Protein AF-A0A2K3PK94-F1 (afdb_monomer)

Structure (mmCIF, N/CA/C/O backbone):
data_AF-A0A2K3PK94-F1
#
_entry.id   AF-A0A2K3PK94-F1
#
loop_
_atom_site.group_PDB
_atom_site.id
_atom_site.type_symbol
_atom_site.label_atom_id
_atom_site.label_alt_id
_atom_site.label_comp_id
_atom_site.label_asym_id
_atom_site.label_entity_id
_atom_site.label_seq_id
_atom_site.pdbx_PDB_ins_code
_atom_site.Cartn_x
_atom_site.Cartn_y
_atom_site.Cartn_z
_atom_site.occupancy
_atom_site.B_iso_or_equiv
_atom_site.auth_seq_id
_atom_site.auth_comp_id
_atom_site.auth_asym_id
_atom_site.auth_atom_id
_atom_site.pdbx_PDB_model_num
ATOM 1 N N . MET A 1 1 ? -0.675 -2.473 14.390 1.00 87.75 1 MET A N 1
ATOM 2 C CA . MET A 1 1 ? -1.585 -2.853 13.288 1.00 87.75 1 MET A CA 1
ATOM 3 C C . MET A 1 1 ? -3.033 -2.788 13.743 1.00 87.75 1 MET A C 1
ATOM 5 O O . MET A 1 1 ? -3.721 -1.902 13.271 1.00 87.75 1 MET A O 1
ATOM 9 N N . LEU A 1 2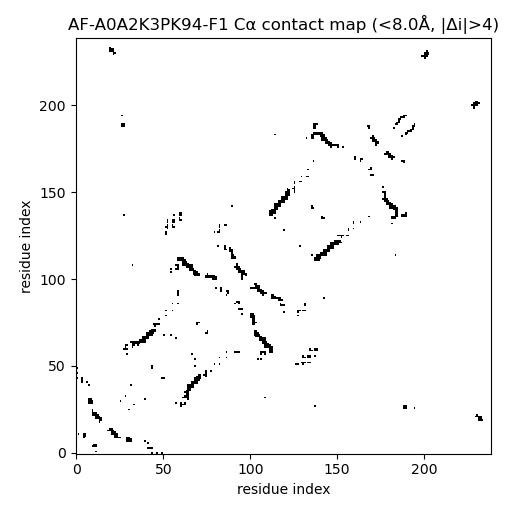 ? -3.476 -3.633 14.684 1.00 90.75 2 LEU A N 1
ATOM 10 C CA . LEU A 1 2 ? -4.876 -3.642 15.149 1.00 90.75 2 LEU A CA 1
ATOM 11 C C . LEU A 1 2 ? -5.359 -2.266 15.631 1.00 90.75 2 LEU A C 1
ATOM 13 O O . LEU A 1 2 ? -6.392 -1.799 15.175 1.00 90.75 2 LEU A O 1
ATOM 17 N N . GLU A 1 3 ? -4.560 -1.571 16.443 1.00 91.25 3 GLU A N 1
ATOM 18 C CA . GLU A 1 3 ? -4.886 -0.204 16.878 1.00 91.25 3 GLU A CA 1
ATOM 19 C C . GLU A 1 3 ? -5.008 0.783 15.711 1.00 91.25 3 GLU A C 1
ATOM 21 O O . GLU A 1 3 ? -5.933 1.581 15.682 1.00 91.25 3 GLU A O 1
ATOM 26 N N . ALA A 1 4 ? -4.154 0.678 14.688 1.00 91.12 4 ALA A N 1
ATOM 27 C CA . ALA A 1 4 ? -4.269 1.524 13.501 1.00 91.12 4 ALA A CA 1
ATOM 28 C C . ALA A 1 4 ? -5.568 1.243 12.727 1.00 91.12 4 ALA A C 1
ATOM 30 O O . ALA A 1 4 ? -6.218 2.176 12.270 1.00 91.12 4 ALA A O 1
ATOM 31 N N . LEU A 1 5 ? -5.982 -0.026 12.621 1.00 91.00 5 LEU A N 1
ATOM 32 C CA . LEU A 1 5 ? -7.259 -0.402 12.007 1.00 91.00 5 LEU A CA 1
ATOM 33 C C . LEU A 1 5 ? -8.457 0.129 12.813 1.00 91.00 5 LEU A C 1
ATOM 35 O O . LEU A 1 5 ? -9.402 0.649 12.221 1.00 91.00 5 LEU A O 1
ATOM 39 N N . LYS A 1 6 ? -8.393 0.078 14.151 1.00 90.75 6 LYS A N 1
ATOM 40 C CA . LYS A 1 6 ? -9.398 0.695 15.034 1.00 90.75 6 LYS A CA 1
ATOM 41 C C . LYS A 1 6 ? -9.459 2.214 14.827 1.00 90.75 6 LYS A C 1
ATOM 43 O O . LYS A 1 6 ? -10.547 2.751 14.652 1.00 90.75 6 LYS A O 1
ATOM 48 N N . THR A 1 7 ? -8.314 2.902 14.747 1.00 90.44 7 THR A N 1
ATOM 49 C CA . THR A 1 7 ? -8.246 4.348 14.444 1.00 90.44 7 THR A CA 1
ATOM 50 C C . THR A 1 7 ? -8.829 4.684 13.070 1.00 90.44 7 THR A C 1
ATOM 52 O O . THR A 1 7 ? -9.461 5.722 12.903 1.00 90.44 7 THR A O 1
ATOM 55 N N . LEU A 1 8 ? -8.670 3.796 12.085 1.00 89.19 8 LEU A N 1
ATOM 56 C CA . LEU A 1 8 ? -9.294 3.924 10.764 1.00 89.19 8 LEU A CA 1
ATOM 57 C C . LEU A 1 8 ? -10.805 3.630 10.769 1.00 89.19 8 LEU A C 1
ATOM 59 O O . LEU A 1 8 ? -11.468 3.803 9.745 1.00 89.19 8 LEU A O 1
ATOM 63 N N . GLY A 1 9 ? -11.357 3.236 11.918 1.00 88.62 9 GLY A N 1
ATOM 64 C CA . GLY A 1 9 ? -12.780 3.018 12.142 1.00 88.62 9 GLY A CA 1
ATOM 65 C C . GLY A 1 9 ? -13.270 1.614 11.799 1.00 88.62 9 GLY A C 1
ATOM 66 O O . GLY A 1 9 ? -14.481 1.414 11.744 1.00 88.62 9 GLY A O 1
ATOM 67 N N . LEU A 1 10 ? -12.378 0.645 11.550 1.00 88.88 10 LEU A N 1
ATOM 68 C CA . LEU A 1 10 ? -12.801 -0.747 11.374 1.00 88.88 10 LEU A CA 1
ATOM 69 C C . LEU A 1 10 ? -13.222 -1.353 12.716 1.00 88.88 10 LEU A C 1
ATOM 71 O O . LEU A 1 10 ? -12.602 -1.096 13.752 1.00 88.88 10 LEU A O 1
ATOM 75 N N . ARG A 1 11 ? -14.226 -2.236 12.679 1.00 90.31 11 ARG A N 1
ATOM 76 C CA . ARG A 1 11 ? -14.534 -3.110 13.811 1.00 90.31 11 ARG A CA 1
ATOM 77 C C . ARG A 1 11 ? -13.451 -4.182 13.900 1.00 90.31 11 ARG A C 1
ATOM 79 O O . ARG A 1 11 ? -13.292 -5.003 12.997 1.00 90.31 11 ARG A O 1
ATOM 86 N N . VAL A 1 12 ? -12.707 -4.146 14.999 1.00 92.00 12 VAL A N 1
ATOM 87 C CA . VAL A 1 12 ? -11.648 -5.103 15.312 1.00 92.00 12 VAL A CA 1
ATOM 88 C C . VAL A 1 12 ? -11.876 -5.617 16.721 1.00 92.00 12 VAL A C 1
ATOM 90 O O . VAL A 1 12 ? -11.844 -4.838 17.675 1.00 92.00 12 VAL A O 1
ATOM 93 N N . GLU A 1 13 ? -12.072 -6.922 16.838 1.00 91.94 13 GLU A N 1
ATOM 94 C CA . GLU A 1 13 ? -12.178 -7.632 18.109 1.00 91.94 13 GLU A CA 1
ATOM 95 C C . GLU A 1 13 ? -10.897 -8.448 18.297 1.00 91.94 13 GLU A C 1
ATOM 97 O O . GLU A 1 13 ? -10.518 -9.218 17.413 1.00 91.94 13 GLU A O 1
ATOM 102 N N . ASP A 1 14 ? -10.191 -8.243 19.410 1.00 91.38 14 ASP A N 1
ATOM 103 C CA . ASP A 1 14 ? -8.960 -8.962 19.737 1.00 91.38 14 ASP A CA 1
ATOM 104 C C . ASP A 1 14 ? -9.113 -9.755 21.035 1.00 91.38 14 ASP A C 1
ATOM 106 O O . ASP A 1 14 ? -9.348 -9.189 22.101 1.00 91.38 14 ASP A O 1
ATOM 110 N N . ASP A 1 15 ? -8.944 -11.074 20.950 1.00 90.56 15 ASP A N 1
ATOM 111 C CA . ASP A 1 15 ? -8.855 -11.954 22.109 1.00 90.56 15 ASP A CA 1
ATOM 112 C C . ASP A 1 15 ? -7.400 -12.385 22.306 1.00 90.56 15 ASP A C 1
ATOM 114 O O . ASP A 1 15 ? -6.849 -13.245 21.610 1.00 90.56 15 ASP A O 1
ATOM 118 N N . LYS A 1 16 ? -6.761 -11.769 23.301 1.00 87.88 16 LYS A N 1
ATOM 119 C CA . LYS A 1 16 ? -5.363 -12.036 23.657 1.00 87.88 16 LYS A CA 1
ATOM 120 C C . LYS A 1 16 ? -5.159 -13.420 24.270 1.00 87.88 16 LYS A C 1
ATOM 122 O O . LYS A 1 16 ? -4.045 -13.935 24.201 1.00 87.88 16 LYS A O 1
ATOM 127 N N . THR A 1 17 ? -6.203 -14.015 24.843 1.00 89.88 17 THR A N 1
ATOM 128 C CA . THR A 1 17 ? -6.145 -15.337 25.478 1.00 89.88 17 THR A CA 1
ATOM 129 C C . THR A 1 17 ? -6.051 -16.418 24.414 1.00 89.88 17 THR A C 1
ATOM 131 O O . THR A 1 17 ? -5.175 -17.277 24.472 1.00 89.88 17 THR A O 1
ATOM 134 N N . THR A 1 18 ? -6.911 -16.336 23.398 1.00 90.06 18 THR A N 1
ATOM 135 C CA . THR A 1 18 ? -6.930 -17.288 22.278 1.00 90.06 18 THR A CA 1
ATOM 136 C C . THR A 1 18 ? -5.986 -16.903 21.138 1.00 90.06 18 THR A C 1
ATOM 138 O O . THR A 1 18 ? -5.809 -17.687 20.206 1.00 90.06 18 THR A O 1
ATOM 141 N N . LYS A 1 19 ? -5.349 -15.723 21.213 1.00 90.81 19 LYS A N 1
ATOM 142 C CA . LYS A 1 19 ? -4.517 -15.125 20.152 1.00 90.81 19 LYS A CA 1
ATOM 143 C C . LYS A 1 19 ? -5.271 -14.988 18.825 1.00 90.81 19 LYS A C 1
ATOM 145 O O . LYS A 1 19 ? -4.676 -15.115 17.755 1.00 90.81 19 LYS A O 1
ATOM 150 N N . GLN A 1 20 ? -6.572 -14.721 18.897 1.00 89.31 20 GLN A N 1
ATOM 151 C CA . GLN A 1 20 ? -7.429 -14.529 17.733 1.00 89.31 20 GLN A CA 1
ATOM 152 C C . GLN A 1 20 ? -7.795 -13.058 17.574 1.00 89.31 20 GLN A C 1
ATOM 154 O O . GLN A 1 20 ? -7.966 -12.326 18.548 1.00 89.31 20 GLN A O 1
ATOM 159 N N . ALA A 1 21 ? -7.920 -12.631 16.322 1.00 90.81 21 ALA A N 1
ATOM 160 C CA . ALA A 1 21 ? -8.460 -11.327 15.981 1.00 90.81 21 ALA A CA 1
ATOM 161 C C . ALA A 1 21 ? -9.516 -11.490 14.888 1.00 90.81 21 ALA A C 1
ATOM 163 O O . ALA A 1 21 ? -9.281 -12.184 13.895 1.00 90.81 21 ALA A O 1
ATOM 164 N N . VAL A 1 22 ? -10.656 -10.832 15.070 1.00 90.50 22 VAL A N 1
ATOM 165 C CA . VAL A 1 22 ? -11.734 -10.743 14.083 1.00 90.50 22 VAL A CA 1
ATOM 166 C C . VAL A 1 22 ? -11.750 -9.316 13.551 1.00 90.50 22 VAL A C 1
ATOM 168 O O . VAL A 1 22 ? -11.846 -8.357 14.315 1.00 90.50 22 VAL A O 1
ATOM 171 N N . VAL A 1 23 ? -11.617 -9.174 12.234 1.00 90.31 23 VAL A N 1
ATOM 172 C CA . VAL A 1 23 ? -11.611 -7.879 11.545 1.00 90.31 23 VAL A CA 1
ATOM 173 C C . VAL A 1 23 ? -12.766 -7.860 10.557 1.00 90.31 23 VAL A C 1
ATOM 175 O O . VAL A 1 23 ? -12.812 -8.677 9.638 1.00 90.31 23 VAL A O 1
ATOM 178 N N . GLU A 1 24 ? -13.689 -6.920 10.731 1.00 88.50 24 GLU A N 1
ATOM 179 C CA . GLU A 1 24 ? -14.763 -6.692 9.768 1.00 88.50 24 GLU A CA 1
ATOM 180 C C . GLU A 1 24 ? -14.235 -5.837 8.608 1.00 88.50 24 GLU A C 1
ATOM 182 O O . GLU A 1 24 ?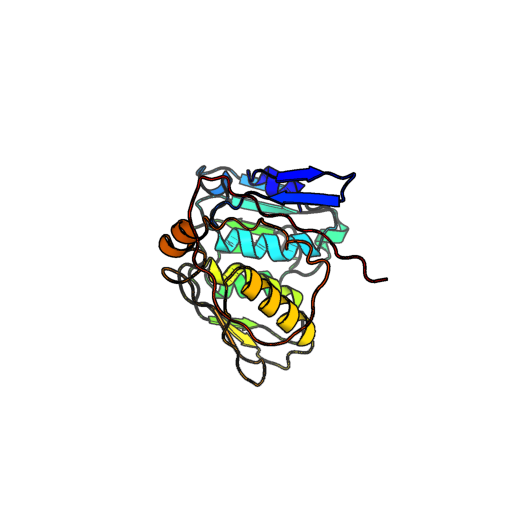 -13.768 -4.713 8.805 1.00 88.50 24 GLU A O 1
ATOM 187 N N . GLY A 1 25 ? -14.273 -6.379 7.389 1.00 84.19 25 GLY A N 1
ATOM 188 C CA . GLY A 1 25 ? -13.784 -5.687 6.199 1.00 84.19 25 GLY A CA 1
ATOM 189 C C . GLY A 1 25 ? -14.658 -4.488 5.820 1.00 84.19 25 GLY A C 1
ATOM 190 O O . GLY A 1 25 ? -15.881 -4.562 5.852 1.00 84.19 25 GLY A O 1
ATOM 191 N N . SER A 1 26 ? -14.038 -3.388 5.385 1.00 82.56 26 SER A N 1
ATOM 192 C CA . SER A 1 26 ? -14.750 -2.171 4.955 1.00 82.56 26 SER A CA 1
ATOM 193 C C . SER A 1 26 ? -14.983 -2.086 3.438 1.00 82.56 26 SER A C 1
ATOM 195 O O . SER A 1 26 ? -15.316 -1.025 2.903 1.00 82.56 26 SER A O 1
ATOM 197 N N . GLY A 1 27 ? -14.746 -3.188 2.720 1.00 78.75 27 GLY A N 1
ATOM 198 C CA . GLY A 1 27 ? -14.815 -3.267 1.260 1.00 78.75 27 GLY A CA 1
ATOM 199 C C . GLY A 1 27 ? -13.693 -2.522 0.530 1.00 78.75 27 GLY A C 1
ATOM 200 O O . GLY A 1 27 ? -13.698 -2.487 -0.689 1.00 78.75 27 GLY A O 1
ATOM 201 N N . GLY A 1 28 ? -12.727 -1.911 1.215 1.00 78.00 28 GLY A N 1
ATOM 202 C CA . GLY A 1 28 ? -11.627 -1.183 0.568 1.00 78.00 28 GLY A CA 1
ATOM 203 C C . GLY A 1 28 ? -11.767 0.337 0.576 1.00 78.00 28 GLY A C 1
ATOM 204 O O . GLY A 1 28 ? -10.934 1.002 -0.010 1.00 78.00 28 GLY A O 1
ATOM 205 N N . LEU A 1 29 ? -12.768 0.901 1.259 1.00 81.44 29 LEU A N 1
ATOM 206 C CA . LEU A 1 29 ? -12.739 2.304 1.685 1.00 81.44 29 LEU A CA 1
ATOM 207 C C . LEU A 1 29 ? -12.756 2.336 3.211 1.00 81.44 29 LEU A C 1
ATOM 209 O O . LEU A 1 29 ? -13.649 1.749 3.829 1.00 81.44 29 LEU A O 1
ATOM 213 N N . PHE A 1 30 ? -11.782 2.992 3.835 1.00 84.25 30 PHE A N 1
ATOM 214 C CA . PHE A 1 30 ? -11.759 3.102 5.292 1.00 84.25 30 PHE A CA 1
ATOM 215 C C . PHE A 1 30 ? -12.890 4.020 5.783 1.00 84.25 30 PHE A C 1
ATOM 217 O O . PHE A 1 30 ? -13.141 5.051 5.157 1.00 84.25 30 PHE A O 1
ATOM 224 N N . PRO A 1 31 ? -13.582 3.690 6.890 1.00 79.88 31 PRO A N 1
ATOM 225 C CA . PRO A 1 31 ? -14.667 4.519 7.420 1.00 79.88 31 PRO A CA 1
ATOM 226 C C . PRO A 1 31 ? -14.280 5.981 7.672 1.00 79.88 31 PRO A C 1
ATOM 228 O O . PRO A 1 31 ? -15.078 6.877 7.401 1.00 79.88 31 PRO A O 1
ATOM 231 N N . THR A 1 32 ? -13.049 6.240 8.121 1.00 77.62 32 THR A N 1
ATOM 232 C CA . THR A 1 32 ? -12.517 7.608 8.258 1.00 77.62 32 THR A CA 1
ATOM 233 C C . THR A 1 32 ? -12.389 8.340 6.923 1.00 77.62 32 THR A C 1
ATOM 235 O O . THR A 1 32 ? -12.622 9.541 6.876 1.00 77.62 32 THR A O 1
ATOM 238 N N . GLY A 1 33 ? -12.132 7.614 5.831 1.00 61.6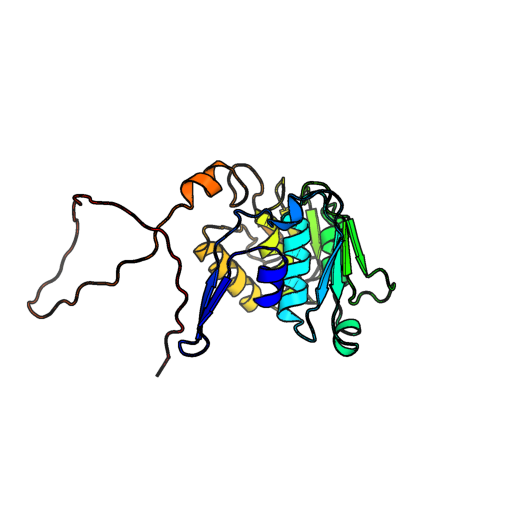6 33 GLY A N 1
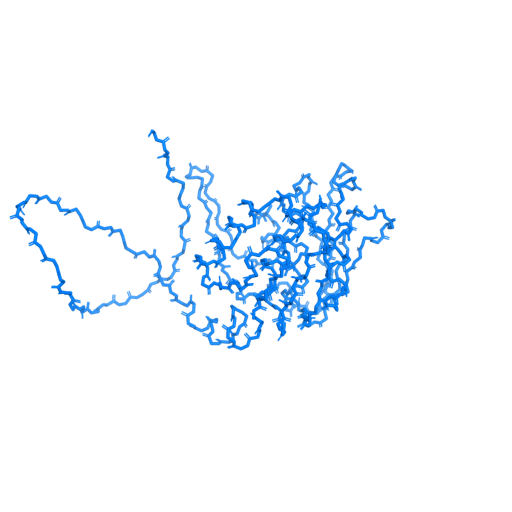ATOM 239 C CA . GLY A 1 33 ? -12.062 8.132 4.459 1.00 61.66 33 GLY A CA 1
ATOM 240 C C . GLY A 1 33 ? -13.385 8.683 3.909 1.00 61.66 33 GLY A C 1
ATOM 241 O O . GLY A 1 33 ? -13.399 9.347 2.873 1.00 61.66 33 GLY A O 1
ATOM 242 N N . ARG A 1 34 ? -14.512 8.404 4.586 1.00 64.12 34 ARG A N 1
ATOM 243 C CA . ARG A 1 34 ? -15.856 8.896 4.223 1.00 64.12 34 ARG A CA 1
ATOM 244 C C . ARG A 1 34 ? -16.179 10.262 4.828 1.00 64.12 34 ARG A C 1
ATOM 246 O O . ARG A 1 34 ? -17.128 10.903 4.387 1.00 64.12 34 ARG A O 1
ATOM 253 N N . LYS A 1 35 ? -15.425 10.696 5.842 1.00 63.94 35 LYS A N 1
ATOM 254 C CA . LYS A 1 35 ? -15.573 12.014 6.466 1.00 63.94 35 LYS A CA 1
ATOM 255 C C . LYS A 1 35 ? -14.603 12.973 5.774 1.00 63.94 35 LYS A C 1
ATOM 257 O O . LYS A 1 35 ? -13.389 12.830 5.896 1.00 63.94 35 LYS A O 1
ATOM 262 N N . SER A 1 36 ? -15.135 13.905 4.986 1.00 56.53 36 SER A N 1
ATOM 263 C CA . SER A 1 36 ? -14.320 14.868 4.238 1.00 56.53 36 SER A CA 1
ATOM 264 C C . SER A 1 36 ? -13.675 15.890 5.181 1.00 56.53 36 SER A C 1
ATOM 266 O O . SER A 1 36 ? -14.393 16.493 5.976 1.00 56.53 36 SER A O 1
ATOM 268 N N . ASN A 1 37 ? -12.369 16.131 5.005 1.00 61.19 37 ASN A N 1
ATOM 269 C CA . ASN A 1 37 ? -11.532 17.180 5.628 1.00 61.19 37 ASN A CA 1
ATOM 270 C C . ASN A 1 37 ? -10.861 16.909 6.987 1.00 61.19 37 ASN A C 1
ATOM 272 O O . ASN A 1 37 ? -10.136 17.787 7.455 1.00 61.19 37 ASN A O 1
ATOM 276 N N . ASP A 1 38 ? -10.987 15.723 7.580 1.00 74.50 38 ASP A N 1
ATOM 277 C CA . ASP A 1 38 ? -10.209 15.404 8.786 1.00 74.50 38 ASP A CA 1
ATOM 278 C C . ASP A 1 38 ? -8.791 14.914 8.434 1.00 74.50 38 ASP A C 1
ATOM 280 O O . ASP A 1 38 ? -8.577 14.170 7.471 1.00 74.50 38 ASP A O 1
ATOM 284 N N . GLU A 1 39 ? -7.800 15.331 9.226 1.00 88.06 39 GLU A N 1
ATOM 285 C CA . GLU A 1 39 ? -6.468 14.724 9.223 1.00 88.06 39 GLU A CA 1
ATOM 286 C C . GLU A 1 39 ? -6.444 13.566 10.226 1.00 88.06 39 GLU A C 1
ATOM 288 O O . GLU A 1 39 ? -6.694 13.745 11.419 1.00 88.06 39 GLU A O 1
ATOM 293 N N . VAL A 1 40 ? -6.120 12.366 9.749 1.00 91.62 40 VAL A N 1
ATOM 294 C CA . VAL A 1 40 ? -6.012 11.163 10.574 1.00 91.62 40 VAL A CA 1
ATOM 295 C C . VAL A 1 40 ? -4.541 10.861 10.834 1.00 91.62 40 VAL A C 1
ATOM 297 O O . VAL A 1 40 ? -3.777 10.527 9.927 1.00 91.62 40 VAL A O 1
ATOM 300 N N . ASN A 1 41 ? -4.157 10.937 12.104 1.00 93.38 41 ASN A N 1
ATOM 301 C CA . ASN A 1 41 ? -2.810 10.625 12.564 1.00 93.38 41 ASN A CA 1
ATOM 302 C C . ASN A 1 41 ? -2.725 9.160 13.019 1.00 93.38 41 ASN A C 1
ATOM 304 O O . ASN A 1 41 ? -3.452 8.730 13.914 1.00 93.38 41 ASN A O 1
ATOM 308 N N . LEU A 1 42 ? -1.818 8.392 12.417 1.00 94.50 42 LEU A N 1
ATOM 309 C CA . LEU A 1 42 ? -1.539 6.998 12.751 1.00 94.50 42 LEU A CA 1
ATOM 310 C C . LEU A 1 42 ? -0.130 6.873 13.326 1.00 94.50 42 LEU A C 1
ATOM 312 O O . LEU A 1 42 ? 0.866 6.932 12.605 1.00 94.50 42 LEU A O 1
ATOM 316 N N . PHE A 1 43 ? -0.046 6.642 14.635 1.00 94.81 43 PHE A N 1
ATOM 317 C CA . PHE A 1 43 ? 1.220 6.368 15.305 1.00 94.81 43 PHE A CA 1
ATOM 318 C C . PHE A 1 43 ? 1.493 4.858 15.346 1.00 94.81 43 PHE A C 1
ATOM 320 O O . PHE A 1 43 ? 0.792 4.096 16.010 1.00 94.81 43 PHE A O 1
ATOM 327 N N . LEU A 1 44 ? 2.528 4.410 14.634 1.00 93.75 44 LEU A N 1
ATOM 328 C CA . LEU A 1 44 ? 2.854 2.992 14.436 1.00 93.75 44 LEU A CA 1
ATOM 329 C C . LEU A 1 44 ? 4.049 2.506 15.271 1.00 93.75 44 LEU A C 1
ATOM 331 O O . LEU A 1 44 ? 4.534 1.388 15.073 1.00 93.75 44 LE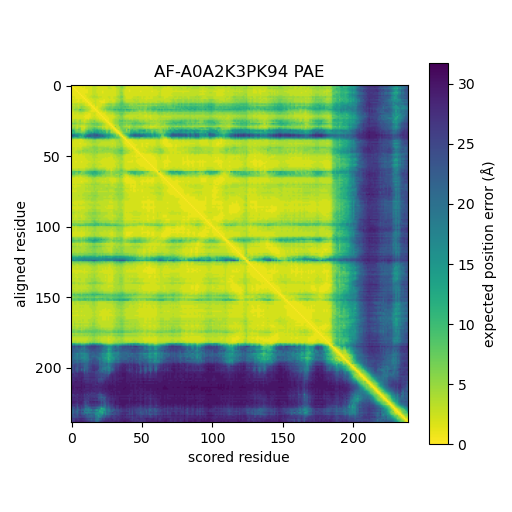U A O 1
ATOM 335 N N . GLY A 1 45 ? 4.541 3.316 16.213 1.00 92.81 45 GLY A N 1
ATOM 336 C CA . GLY A 1 45 ? 5.679 2.953 17.058 1.00 92.81 45 GLY A CA 1
ATOM 337 C C . GLY A 1 45 ? 6.907 2.577 16.219 1.00 92.81 45 GLY A C 1
ATOM 338 O O . GLY A 1 45 ? 7.346 3.365 15.388 1.00 92.81 45 GLY A O 1
ATOM 339 N N . ASN A 1 46 ? 7.458 1.373 16.417 1.00 91.12 46 ASN A N 1
ATOM 340 C CA . ASN A 1 46 ? 8.566 0.816 15.618 1.00 91.12 46 ASN A CA 1
ATOM 341 C C . ASN A 1 46 ? 8.115 -0.334 14.682 1.00 91.12 46 ASN A C 1
ATOM 343 O O . ASN A 1 46 ? 8.932 -1.145 14.238 1.00 91.12 46 ASN A O 1
ATOM 347 N N . ALA A 1 47 ? 6.815 -0.431 14.374 1.00 89.81 47 ALA A N 1
ATOM 348 C CA . ALA A 1 47 ? 6.236 -1.513 13.573 1.00 89.81 47 ALA A CA 1
ATOM 349 C C . ALA A 1 47 ? 6.411 -1.294 12.056 1.00 89.81 47 ALA A C 1
ATOM 351 O O . ALA A 1 47 ? 5.470 -0.944 11.342 1.00 89.81 47 ALA A O 1
ATOM 352 N N . GLY A 1 48 ? 7.625 -1.515 11.540 1.00 86.19 48 GLY A N 1
ATOM 353 C CA . GLY A 1 48 ? 7.935 -1.316 10.113 1.00 86.19 48 GLY A CA 1
ATOM 354 C C . GLY A 1 48 ? 7.115 -2.206 9.165 1.00 86.19 48 GLY A C 1
ATOM 355 O O . GLY A 1 48 ? 6.761 -1.777 8.069 1.00 86.19 48 GLY A O 1
ATOM 356 N N . THR A 1 49 ? 6.746 -3.409 9.617 1.00 88.31 49 THR A N 1
ATOM 357 C CA . THR A 1 49 ? 5.873 -4.345 8.888 1.00 88.31 49 THR A CA 1
ATOM 358 C C . THR A 1 49 ? 4.420 -3.877 8.807 1.00 88.31 49 THR A C 1
ATOM 360 O O . THR A 1 49 ? 3.685 -4.363 7.957 1.00 88.31 49 THR A O 1
ATOM 363 N N . ALA A 1 50 ? 4.003 -2.927 9.651 1.00 92.25 50 ALA A N 1
ATOM 364 C CA . ALA A 1 50 ? 2.696 -2.283 9.550 1.00 92.25 50 ALA A CA 1
ATOM 365 C C . ALA A 1 50 ? 2.751 -1.002 8.712 1.00 92.25 50 ALA A C 1
ATOM 367 O O . ALA A 1 50 ? 1.849 -0.771 7.916 1.00 92.25 50 ALA A O 1
ATOM 368 N N . MET A 1 51 ? 3.819 -0.208 8.859 1.00 94.62 51 MET A N 1
ATOM 369 C CA . MET A 1 51 ? 4.008 1.063 8.150 1.00 94.62 51 MET A CA 1
ATOM 370 C C . MET A 1 51 ? 3.831 0.908 6.636 1.00 94.62 51 MET A C 1
ATOM 372 O O . MET A 1 51 ? 3.004 1.586 6.045 1.00 94.62 51 MET A O 1
ATOM 376 N N . ARG A 1 52 ? 4.558 -0.024 6.010 1.00 94.25 52 ARG A N 1
ATOM 377 C CA . ARG A 1 52 ? 4.599 -0.140 4.541 1.00 94.25 52 ARG A CA 1
ATOM 378 C C . ARG A 1 52 ? 3.261 -0.596 3.936 1.00 94.25 52 ARG A C 1
ATOM 380 O O . ARG A 1 52 ? 2.771 0.107 3.053 1.00 94.25 52 ARG A O 1
ATOM 387 N N . PRO A 1 53 ? 2.627 -1.694 4.405 1.00 93.19 53 PRO A N 1
ATOM 388 C CA . PRO A 1 53 ? 1.322 -2.093 3.884 1.00 93.19 53 PRO A CA 1
ATOM 389 C C . PRO A 1 53 ? 0.237 -1.049 4.148 1.00 93.19 53 PRO A C 1
ATOM 391 O O . PRO A 1 53 ? -0.580 -0.810 3.268 1.00 93.19 53 PRO A O 1
ATOM 394 N N . LEU A 1 54 ? 0.241 -0.393 5.318 1.00 94.06 54 LEU A N 1
ATOM 395 C CA . LEU A 1 54 ? -0.746 0.648 5.619 1.00 94.06 54 LEU A CA 1
ATOM 396 C C . LEU A 1 54 ? -0.580 1.869 4.717 1.00 94.06 54 LEU A C 1
ATOM 398 O O . LEU A 1 54 ? -1.586 2.375 4.236 1.00 94.06 54 LEU A O 1
ATOM 402 N N . THR A 1 55 ? 0.650 2.314 4.439 1.00 95.62 55 THR A N 1
ATOM 403 C CA . THR A 1 55 ? 0.885 3.417 3.495 1.00 95.62 55 THR A CA 1
ATOM 404 C C . THR A 1 55 ? 0.256 3.117 2.135 1.00 95.62 55 THR A C 1
ATOM 406 O O . THR A 1 55 ? -0.503 3.934 1.621 1.00 95.62 55 THR A O 1
ATOM 409 N N . ALA A 1 56 ? 0.527 1.937 1.569 1.00 95.06 56 ALA A N 1
ATOM 410 C CA . ALA A 1 56 ? -0.008 1.557 0.264 1.00 95.06 56 ALA A CA 1
ATOM 411 C C . ALA A 1 56 ? -1.537 1.373 0.297 1.00 95.06 56 ALA A C 1
ATOM 413 O O . ALA A 1 56 ? -2.239 1.887 -0.571 1.00 95.06 56 ALA A O 1
ATOM 414 N N . ALA A 1 57 ? -2.063 0.707 1.329 1.00 92.56 57 ALA A N 1
ATOM 415 C CA . ALA A 1 57 ? -3.496 0.478 1.486 1.00 92.56 57 ALA A CA 1
ATOM 416 C C . ALA A 1 57 ? -4.287 1.782 1.660 1.00 92.56 57 ALA A C 1
ATOM 418 O O . ALA A 1 57 ? -5.375 1.899 1.112 1.00 92.56 57 ALA A O 1
ATOM 419 N N . LEU A 1 58 ? -3.761 2.768 2.394 1.00 92.38 58 LEU A N 1
ATOM 420 C CA . LEU A 1 58 ? -4.421 4.066 2.588 1.00 92.38 58 LEU A CA 1
ATOM 421 C C . LEU A 1 58 ? -4.461 4.893 1.309 1.00 92.38 58 LEU A C 1
ATOM 423 O O . LEU A 1 58 ? -5.470 5.533 1.032 1.00 92.38 58 LEU A O 1
ATOM 427 N N . VAL A 1 59 ? -3.389 4.848 0.517 1.00 92.25 59 VAL A N 1
ATOM 428 C CA . VAL A 1 59 ? -3.373 5.458 -0.814 1.00 92.25 59 VAL A CA 1
ATOM 429 C C . VAL A 1 59 ? -4.426 4.808 -1.716 1.00 92.25 59 VAL A C 1
ATOM 431 O O . VAL A 1 59 ? -5.223 5.513 -2.331 1.00 92.25 59 VAL A O 1
ATOM 434 N N . ALA A 1 60 ? -4.452 3.475 -1.776 1.00 88.50 60 ALA A N 1
ATOM 435 C CA . ALA A 1 60 ? -5.337 2.755 -2.685 1.00 88.50 60 ALA A CA 1
ATOM 436 C C . ALA A 1 60 ? -6.810 2.804 -2.268 1.00 88.50 60 ALA A C 1
ATOM 438 O O . ALA A 1 60 ? -7.673 2.981 -3.121 1.00 88.50 60 ALA A O 1
ATOM 439 N N . ALA A 1 61 ? -7.097 2.739 -0.966 1.00 81.75 61 ALA A N 1
ATOM 440 C CA . ALA A 1 61 ? -8.455 2.855 -0.444 1.00 81.75 61 ALA A CA 1
ATOM 441 C C . ALA A 1 61 ? -9.112 4.208 -0.767 1.00 81.75 61 ALA A C 1
ATOM 443 O O . ALA A 1 61 ? -10.340 4.309 -0.788 1.00 81.75 61 ALA A O 1
ATOM 444 N N . GLY A 1 62 ? -8.307 5.244 -1.021 1.00 76.81 62 GLY A N 1
ATOM 445 C CA . GLY A 1 62 ? -8.786 6.544 -1.467 1.00 76.81 62 GLY A CA 1
ATOM 446 C C . GLY A 1 62 ? -9.551 7.316 -0.395 1.00 76.81 62 GLY A C 1
ATOM 447 O O . GLY A 1 62 ? -9.146 7.389 0.765 1.00 76.81 62 GLY A O 1
ATOM 448 N N . GLY A 1 63 ? -10.654 7.939 -0.815 1.00 80.31 63 GLY A N 1
ATOM 449 C CA . GLY A 1 63 ? -11.381 8.935 -0.027 1.00 80.31 63 GLY A CA 1
ATOM 450 C C . GLY A 1 63 ? -10.816 10.348 -0.198 1.00 80.31 63 GLY A C 1
ATOM 451 O O . GLY A 1 63 ? -9.891 10.570 -0.980 1.00 80.31 63 GLY A O 1
ATOM 452 N N . ASN A 1 64 ? -11.393 11.299 0.535 1.00 83.25 64 ASN A N 1
ATOM 453 C CA . ASN A 1 64 ? -11.018 12.719 0.516 1.00 83.25 64 ASN A CA 1
ATOM 454 C C . ASN A 1 64 ? -10.505 13.139 1.904 1.00 83.25 64 ASN A C 1
ATOM 456 O O . ASN A 1 64 ? -11.040 14.047 2.547 1.00 83.25 64 ASN A O 1
ATOM 460 N N . THR A 1 65 ? -9.501 12.406 2.385 1.00 87.19 65 THR A N 1
ATOM 461 C CA . THR A 1 65 ? -8.973 12.480 3.754 1.00 87.19 65 THR A CA 1
ATOM 462 C C . THR A 1 65 ? -7.452 12.550 3.712 1.00 87.19 65 THR A C 1
ATOM 464 O O . THR A 1 65 ? -6.811 11.993 2.815 1.00 87.19 65 THR A O 1
ATOM 467 N N . ARG A 1 66 ? -6.858 13.241 4.686 1.00 92.00 66 ARG A N 1
ATOM 468 C CA . ARG A 1 66 ? -5.405 13.326 4.834 1.00 92.00 66 ARG A CA 1
ATOM 469 C C . ARG A 1 66 ? -4.942 12.357 5.912 1.00 92.00 66 ARG A C 1
ATOM 471 O O . ARG A 1 66 ? -5.504 12.341 7.001 1.00 92.00 66 ARG A O 1
ATOM 478 N N . TYR A 1 67 ? -3.896 11.589 5.631 1.00 93.81 67 TYR A N 1
ATOM 479 C CA . TYR A 1 67 ? -3.300 10.668 6.597 1.00 93.81 67 TYR A CA 1
ATOM 480 C C . TYR A 1 67 ? -1.857 11.060 6.888 1.00 93.81 67 TYR A C 1
ATOM 482 O O . TYR A 1 67 ? -1.105 11.397 5.972 1.00 93.81 67 TYR A O 1
ATOM 490 N N . ILE A 1 68 ? -1.456 10.971 8.154 1.00 95.88 68 ILE A N 1
ATOM 491 C CA . ILE A 1 68 ? -0.055 11.046 8.568 1.00 95.88 68 ILE A CA 1
ATOM 492 C C . ILE A 1 68 ? 0.292 9.753 9.292 1.00 95.88 68 ILE A C 1
ATOM 494 O O . ILE A 1 68 ? -0.314 9.420 10.307 1.00 95.88 68 ILE A O 1
ATOM 498 N N . LEU A 1 69 ? 1.277 9.028 8.773 1.00 97.00 69 LEU A N 1
ATOM 499 C CA . LEU A 1 69 ? 1.819 7.832 9.397 1.00 97.00 69 LEU A CA 1
ATOM 500 C C . LEU A 1 69 ? 3.178 8.171 9.994 1.00 97.00 69 LEU A C 1
ATOM 502 O O . LEU A 1 69 ? 4.110 8.526 9.272 1.00 97.00 69 LEU A O 1
ATOM 506 N N . ASP A 1 70 ? 3.298 8.037 11.309 1.00 96.88 70 ASP A N 1
ATOM 507 C CA . ASP A 1 70 ? 4.520 8.340 12.050 1.00 96.88 70 ASP A CA 1
ATOM 508 C C . ASP A 1 70 ? 4.850 7.224 13.050 1.00 96.88 70 ASP A C 1
ATOM 510 O O . ASP A 1 70 ? 4.103 6.261 13.235 1.00 96.88 70 ASP A O 1
ATOM 514 N N . GLY A 1 71 ? 5.999 7.329 13.702 1.00 95.31 71 GLY A N 1
ATOM 515 C CA . GLY A 1 71 ? 6.424 6.425 14.751 1.00 95.31 71 GLY A CA 1
ATOM 516 C C . GLY A 1 71 ? 7.477 7.050 15.654 1.00 95.31 71 GLY A C 1
ATOM 517 O O . GLY A 1 71 ? 7.689 8.260 15.683 1.00 95.31 71 GLY A O 1
ATOM 518 N N . VAL A 1 72 ? 8.153 6.192 16.412 1.00 96.44 72 VAL A N 1
ATOM 519 C CA . VAL A 1 72 ? 9.282 6.606 17.262 1.00 96.44 72 VAL A CA 1
ATOM 520 C C . VAL A 1 72 ? 10.472 7.068 16.403 1.00 96.44 72 VAL A C 1
ATOM 522 O O . VAL A 1 72 ? 10.533 6.695 15.231 1.00 96.44 72 VAL A O 1
ATOM 525 N N . PRO A 1 73 ? 11.474 7.789 16.946 1.00 96.06 73 PRO A N 1
ATOM 526 C CA . PRO A 1 73 ? 12.639 8.246 16.174 1.00 96.06 73 PRO A CA 1
ATOM 527 C C . PRO A 1 73 ? 13.298 7.149 15.327 1.00 96.06 73 PRO A C 1
ATOM 529 O O . PRO A 1 73 ? 13.552 7.348 14.145 1.00 96.06 73 PRO A O 1
ATOM 532 N N . ARG A 1 74 ? 13.423 5.931 15.872 1.00 95.75 74 ARG A N 1
ATOM 533 C CA . ARG A 1 74 ? 13.963 4.777 15.137 1.00 95.75 74 ARG A CA 1
ATOM 534 C C . ARG A 1 74 ? 13.146 4.380 13.899 1.00 95.75 74 ARG A C 1
ATOM 536 O O . ARG A 1 74 ? 13.700 3.823 12.960 1.00 95.75 74 ARG A O 1
ATOM 543 N N . MET A 1 75 ? 11.836 4.626 13.879 1.00 95.31 75 MET A N 1
ATOM 544 C CA . MET A 1 75 ? 10.995 4.420 12.691 1.00 95.31 75 MET A CA 1
ATOM 545 C C . MET A 1 75 ? 11.298 5.455 11.606 1.00 95.31 75 MET A C 1
ATOM 547 O O . MET A 1 75 ? 11.280 5.113 10.428 1.00 95.31 75 MET A O 1
ATOM 551 N N . ARG A 1 76 ? 11.626 6.690 11.995 1.00 95.56 76 ARG A N 1
ATOM 552 C CA . ARG A 1 76 ? 11.968 7.794 11.083 1.00 95.56 76 ARG A CA 1
ATOM 553 C C . ARG A 1 76 ? 13.336 7.639 10.410 1.00 95.56 76 ARG A C 1
ATOM 555 O O . ARG A 1 76 ? 13.703 8.444 9.568 1.00 95.56 76 ARG A O 1
ATOM 562 N N . GLU A 1 77 ? 14.063 6.583 10.757 1.00 95.06 77 GLU A N 1
ATOM 563 C CA . GLU A 1 77 ? 15.312 6.154 10.117 1.00 95.06 77 GLU A CA 1
ATOM 564 C C . GLU A 1 77 ? 15.099 4.944 9.191 1.00 95.06 77 GLU A C 1
ATOM 566 O O . GLU A 1 77 ? 16.039 4.467 8.555 1.00 95.06 77 GLU A O 1
ATOM 571 N N . ARG A 1 78 ? 13.881 4.380 9.140 1.00 94.06 78 ARG A N 1
ATOM 572 C CA . ARG A 1 78 ? 13.589 3.214 8.302 1.00 94.06 78 ARG A CA 1
ATOM 573 C C . ARG A 1 78 ? 13.195 3.667 6.897 1.00 94.06 78 ARG A C 1
ATOM 575 O O . ARG A 1 78 ? 12.199 4.379 6.761 1.00 94.06 78 ARG A O 1
ATOM 582 N N . PRO A 1 79 ? 13.879 3.184 5.848 1.00 93.12 79 PRO A N 1
ATOM 583 C CA . PRO A 1 79 ? 13.580 3.595 4.487 1.00 93.12 79 PRO A CA 1
ATOM 584 C C . PRO A 1 79 ? 12.178 3.140 4.066 1.00 93.12 79 PRO A C 1
ATOM 586 O O . PRO A 1 79 ? 11.734 2.018 4.364 1.00 93.12 79 PRO A O 1
ATOM 589 N N . ILE A 1 80 ? 11.497 4.048 3.370 1.00 94.75 80 ILE A N 1
ATOM 590 C CA . ILE A 1 80 ? 10.217 3.821 2.685 1.00 94.75 80 ILE A CA 1
ATOM 591 C C . ILE A 1 80 ? 10.142 4.553 1.332 1.00 94.75 80 ILE A C 1
ATOM 593 O O . ILE A 1 80 ? 9.155 4.410 0.615 1.00 94.75 80 ILE A O 1
ATOM 597 N N . GLY A 1 81 ? 11.184 5.311 0.970 1.00 94.12 81 GLY A N 1
ATOM 598 C CA . GLY A 1 81 ? 11.232 6.144 -0.233 1.00 94.12 81 GLY A CA 1
ATOM 599 C C . GLY A 1 81 ? 10.883 5.412 -1.527 1.00 94.12 81 GLY A C 1
ATOM 600 O O . GLY A 1 81 ? 10.129 5.956 -2.324 1.00 94.12 81 GLY A O 1
ATOM 601 N N . ASP A 1 82 ? 11.328 4.168 -1.718 1.00 92.94 82 ASP A N 1
ATOM 602 C CA . ASP A 1 82 ? 11.021 3.420 -2.950 1.00 92.94 82 ASP A CA 1
ATOM 603 C C . ASP A 1 82 ? 9.532 3.089 -3.077 1.00 92.94 82 ASP A C 1
ATOM 605 O O . ASP A 1 82 ? 8.968 3.170 -4.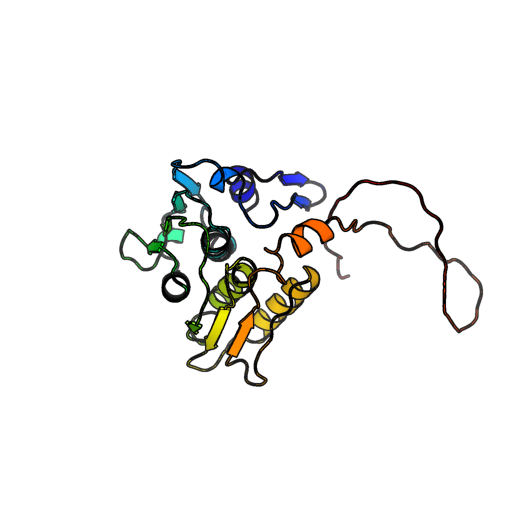166 1.00 92.94 82 ASP A O 1
ATOM 609 N N . LEU A 1 83 ? 8.866 2.777 -1.958 1.00 94.81 83 LEU A N 1
ATOM 610 C CA . LEU A 1 83 ? 7.416 2.591 -1.941 1.00 94.81 83 LEU A CA 1
ATOM 611 C C . LEU A 1 83 ? 6.698 3.908 -2.256 1.00 94.81 83 LEU A C 1
ATOM 613 O O . LEU A 1 83 ? 5.771 3.918 -3.059 1.00 94.81 83 LEU A O 1
ATOM 617 N N . VAL A 1 84 ? 7.133 5.017 -1.649 1.00 96.12 84 VAL A N 1
ATOM 618 C CA . VAL A 1 84 ? 6.564 6.352 -1.904 1.00 96.12 84 VAL A CA 1
ATOM 619 C C . VAL A 1 84 ? 6.741 6.742 -3.374 1.00 96.12 84 VAL A C 1
ATOM 621 O O . VAL A 1 84 ? 5.786 7.178 -4.008 1.00 96.12 84 VAL A O 1
ATOM 624 N N . SER A 1 85 ? 7.927 6.522 -3.940 1.00 95.44 85 SER A N 1
ATOM 625 C CA . SER A 1 85 ? 8.222 6.745 -5.358 1.00 95.44 85 SER A CA 1
ATOM 626 C C . SER A 1 85 ? 7.338 5.887 -6.265 1.00 95.44 85 SER A C 1
ATOM 628 O O . SER A 1 85 ? 6.756 6.396 -7.222 1.00 95.44 85 SER A O 1
ATOM 630 N N . GLY A 1 86 ? 7.169 4.600 -5.943 1.00 94.94 86 GLY A N 1
ATOM 631 C CA . GLY A 1 86 ? 6.292 3.705 -6.695 1.00 94.94 86 GLY A CA 1
ATOM 632 C C . GLY A 1 86 ? 4.825 4.143 -6.667 1.00 94.94 86 GLY A C 1
ATOM 633 O O . GLY A 1 86 ? 4.174 4.196 -7.705 1.00 94.94 86 GLY A O 1
ATOM 634 N N . LEU A 1 87 ? 4.312 4.538 -5.500 1.00 95.88 87 LEU A N 1
ATOM 635 C CA . LEU A 1 87 ? 2.947 5.057 -5.366 1.00 95.88 87 LEU A CA 1
ATOM 636 C C . LEU A 1 87 ? 2.759 6.376 -6.139 1.00 95.88 87 LEU A C 1
ATOM 638 O O . LEU A 1 87 ? 1.727 6.555 -6.782 1.00 95.88 87 LEU A O 1
ATOM 642 N N . LYS A 1 88 ? 3.758 7.270 -6.139 1.00 96.12 88 LYS A N 1
ATOM 643 C CA . LYS A 1 88 ? 3.740 8.503 -6.949 1.00 96.12 88 LYS A CA 1
ATOM 644 C C . LYS A 1 88 ? 3.673 8.215 -8.451 1.00 96.12 88 LYS A C 1
ATOM 646 O O . LYS A 1 88 ? 2.929 8.892 -9.152 1.00 96.12 88 LYS A O 1
ATOM 651 N N . GLN A 1 89 ? 4.409 7.213 -8.944 1.00 96.50 89 GLN A N 1
ATOM 652 C CA . GLN A 1 89 ? 4.336 6.792 -10.355 1.00 96.50 89 GLN A CA 1
ATOM 653 C C . GLN A 1 89 ? 2.920 6.345 -10.751 1.00 96.50 89 GLN A C 1
ATOM 655 O O . GLN A 1 89 ? 2.491 6.597 -11.871 1.00 96.50 89 GLN A O 1
ATOM 660 N N . LEU A 1 90 ? 2.175 5.757 -9.810 1.00 95.62 90 LEU A N 1
ATOM 661 C CA . LEU A 1 90 ? 0.776 5.348 -9.979 1.00 95.62 90 LEU A CA 1
ATOM 662 C C . LEU A 1 90 ? -0.235 6.491 -9.750 1.00 95.62 90 LEU A C 1
ATOM 664 O O . LEU A 1 90 ? -1.437 6.246 -9.658 1.00 95.62 90 LEU A O 1
ATOM 668 N N . GLY A 1 91 ? 0.234 7.738 -9.633 1.00 94.19 91 GLY A N 1
ATOM 669 C CA . GLY A 1 91 ? -0.606 8.933 -9.518 1.00 94.19 91 GLY A CA 1
ATOM 670 C C . GLY A 1 91 ? -1.019 9.310 -8.093 1.00 94.19 91 GLY A C 1
ATOM 671 O O . GLY A 1 91 ? -1.883 10.170 -7.923 1.00 94.19 91 GLY A O 1
ATOM 672 N N . ALA A 1 92 ? -0.431 8.696 -7.063 1.00 95.19 92 ALA A N 1
ATOM 673 C CA . ALA A 1 92 ? -0.735 9.033 -5.675 1.00 95.19 92 ALA A CA 1
ATOM 674 C C . ALA A 1 92 ? -0.094 10.354 -5.222 1.00 95.19 92 ALA A C 1
ATOM 676 O O . ALA A 1 92 ? 1.058 10.652 -5.540 1.00 95.19 92 ALA A O 1
ATOM 677 N N . ASP A 1 93 ? -0.806 11.091 -4.368 1.00 95.00 93 ASP A N 1
ATOM 678 C CA . ASP A 1 93 ? -0.270 12.234 -3.627 1.00 95.00 93 ASP A CA 1
ATOM 679 C C . ASP A 1 93 ? 0.199 11.766 -2.240 1.00 95.00 93 ASP A C 1
ATOM 681 O O . ASP A 1 93 ? -0.566 11.693 -1.273 1.00 95.00 93 ASP A O 1
ATOM 685 N N . VAL A 1 94 ? 1.458 11.338 -2.174 1.00 96.06 94 VAL A N 1
ATOM 686 C CA . VAL A 1 94 ? 2.087 10.779 -0.973 1.00 96.06 94 VAL A CA 1
ATOM 687 C C . VAL A 1 94 ? 3.523 11.261 -0.862 1.00 96.06 94 VAL A C 1
ATOM 689 O O . VAL A 1 94 ? 4.250 11.246 -1.849 1.00 96.06 94 VAL A O 1
ATOM 692 N N . ASP A 1 95 ? 3.963 11.669 0.328 1.00 97.00 95 ASP A N 1
ATOM 693 C CA . ASP A 1 95 ? 5.326 12.156 0.525 1.00 97.00 95 ASP A CA 1
ATOM 694 C C . ASP A 1 95 ? 5.897 11.904 1.920 1.00 97.00 95 ASP A C 1
ATOM 696 O O . ASP A 1 95 ? 5.205 12.000 2.937 1.00 97.00 95 ASP A O 1
ATOM 700 N N . CYS A 1 96 ? 7.210 11.682 1.969 1.00 96.88 96 CYS A N 1
ATOM 701 C CA . CYS A 1 96 ? 8.004 11.803 3.190 1.00 96.88 96 CYS A CA 1
ATOM 702 C C . CYS A 1 96 ? 8.288 13.288 3.429 1.00 96.88 96 CYS A C 1
ATOM 704 O O . CYS A 1 96 ? 9.300 13.819 2.974 1.00 96.88 96 CYS A O 1
ATOM 706 N N . PHE A 1 97 ? 7.387 13.984 4.123 1.00 92.31 97 PHE A N 1
ATOM 707 C CA . PHE A 1 97 ? 7.394 15.453 4.164 1.00 92.31 97 PHE A CA 1
ATOM 708 C C . PHE A 1 97 ? 8.558 16.079 4.952 1.00 92.31 97 PHE A C 1
ATOM 710 O O . PHE A 1 97 ? 8.712 17.296 4.922 1.00 92.31 97 PHE A O 1
ATOM 717 N N . LEU A 1 98 ? 9.381 15.273 5.634 1.00 92.50 98 LEU A N 1
ATOM 718 C CA . LEU A 1 98 ? 10.649 15.719 6.226 1.00 92.50 98 LEU A CA 1
ATOM 719 C C . LEU A 1 98 ? 11.838 15.661 5.248 1.00 92.50 98 LEU A C 1
ATOM 721 O O . LEU A 1 98 ? 12.941 16.046 5.619 1.00 92.50 98 LEU A O 1
ATOM 725 N N . GLY A 1 99 ? 11.650 15.160 4.021 1.00 90.75 99 GLY A N 1
ATOM 726 C CA . GLY A 1 99 ? 12.704 15.091 3.001 1.00 90.75 99 GLY A CA 1
ATOM 727 C C . GLY A 1 99 ? 13.758 13.998 3.222 1.00 90.75 99 GLY A C 1
ATOM 728 O O . GLY A 1 99 ? 14.789 14.003 2.560 1.00 90.75 99 GLY A O 1
ATOM 729 N N . THR A 1 100 ? 13.523 13.049 4.134 1.00 91.81 100 THR A N 1
ATOM 730 C CA . THR A 1 100 ? 14.503 12.020 4.541 1.00 91.81 100 THR A CA 1
ATOM 731 C C . THR A 1 100 ? 14.314 10.654 3.869 1.00 91.81 100 THR A C 1
ATOM 733 O O . THR A 1 100 ? 14.997 9.698 4.233 1.00 91.81 100 THR A O 1
ATOM 736 N N . ASN A 1 101 ? 13.365 10.509 2.932 1.00 94.69 101 ASN A N 1
ATOM 737 C CA . ASN A 1 101 ? 12.937 9.212 2.361 1.00 94.69 101 ASN A CA 1
ATOM 738 C C . ASN A 1 101 ? 12.510 8.158 3.409 1.00 94.69 101 ASN A C 1
ATOM 740 O O . ASN A 1 101 ? 12.431 6.955 3.128 1.00 94.69 101 ASN A O 1
ATOM 744 N N . CYS A 1 102 ? 12.212 8.624 4.620 1.00 96.12 102 CYS A N 1
ATOM 745 C CA . CYS A 1 102 ? 11.775 7.842 5.762 1.00 96.12 102 CYS A CA 1
ATOM 746 C C . CYS A 1 102 ? 10.492 8.465 6.342 1.00 96.12 102 CYS A C 1
ATOM 748 O O . CYS A 1 102 ? 10.155 9.606 6.008 1.00 96.12 102 CYS A O 1
ATOM 750 N N . PRO A 1 103 ? 9.749 7.742 7.199 1.00 96.44 103 PRO A N 1
ATOM 751 C CA . PRO A 1 103 ? 8.638 8.320 7.943 1.00 96.44 103 PRO A CA 1
ATOM 752 C C . PRO A 1 103 ? 9.051 9.589 8.715 1.00 96.44 103 PRO A C 1
ATOM 754 O O . PRO A 1 103 ? 10.216 9.714 9.099 1.00 96.44 103 PRO A O 1
ATOM 757 N N . PRO A 1 104 ? 8.119 10.513 8.990 1.00 97.25 104 PRO A N 1
ATOM 758 C CA . PRO A 1 104 ? 6.680 10.399 8.781 1.00 97.25 104 PRO A CA 1
ATOM 759 C C . PRO A 1 104 ? 6.248 10.533 7.311 1.00 97.25 104 PRO A C 1
ATOM 761 O O . PRO A 1 104 ? 6.816 11.308 6.539 1.00 97.25 104 PRO A O 1
ATOM 764 N N . VAL A 1 105 ? 5.222 9.769 6.931 1.00 97.62 105 VAL A N 1
ATOM 765 C CA . VAL A 1 105 ? 4.638 9.766 5.582 1.00 97.62 105 VAL A CA 1
ATOM 766 C C . VAL A 1 105 ? 3.293 10.474 5.617 1.00 97.62 105 VAL A C 1
ATOM 768 O O . VAL A 1 105 ? 2.435 10.134 6.427 1.00 97.62 105 VAL A O 1
ATOM 771 N N . ARG A 1 106 ? 3.096 11.439 4.722 1.00 96.75 106 ARG A N 1
ATOM 772 C CA . ARG A 1 106 ? 1.821 12.123 4.512 1.00 96.75 106 ARG A CA 1
ATOM 773 C C . ARG A 1 106 ? 1.172 11.611 3.237 1.00 96.75 106 ARG A C 1
ATOM 775 O O . ARG A 1 106 ? 1.839 11.536 2.213 1.00 96.75 106 ARG A O 1
ATOM 782 N N . ILE A 1 107 ? -0.119 11.315 3.301 1.00 95.25 107 ILE A N 1
ATOM 783 C CA . ILE A 1 107 ? -0.949 10.906 2.166 1.00 95.25 107 ILE A CA 1
ATOM 784 C C . ILE A 1 107 ? -2.101 11.898 2.043 1.00 95.25 107 ILE A C 1
ATOM 786 O O . ILE A 1 107 ? -2.753 12.214 3.041 1.00 95.25 107 ILE A O 1
ATOM 790 N N . ILE A 1 108 ? -2.362 12.367 0.829 1.00 92.25 108 ILE A N 1
ATOM 791 C CA . ILE A 1 108 ? -3.518 13.196 0.497 1.00 92.25 108 ILE A CA 1
ATOM 792 C C . ILE A 1 108 ? -4.448 12.351 -0.377 1.00 92.25 108 ILE A C 1
ATOM 794 O O . ILE A 1 108 ? -4.195 12.149 -1.563 1.00 92.25 108 ILE A O 1
ATOM 798 N N . GLY A 1 109 ? -5.520 11.830 0.222 1.00 86.50 109 GLY A N 1
ATOM 799 C CA . GLY A 1 109 ? -6.532 11.060 -0.495 1.00 86.50 109 GLY A CA 1
ATOM 800 C C . GLY A 1 109 ? -7.266 11.935 -1.512 1.00 86.50 109 GLY A C 1
ATOM 801 O O . GLY A 1 109 ? -7.806 12.983 -1.157 1.00 86.50 109 GLY A O 1
ATOM 802 N N . LYS A 1 110 ? -7.265 11.500 -2.776 1.00 82.44 110 LYS A N 1
ATOM 803 C CA . LYS A 1 110 ? -7.923 12.167 -3.912 1.00 82.44 110 LYS A CA 1
ATOM 804 C C . LYS A 1 110 ? -8.820 11.190 -4.678 1.00 82.44 110 LYS A C 1
ATOM 806 O O . LYS A 1 110 ? -8.696 11.034 -5.886 1.00 82.44 110 LYS A O 1
ATOM 811 N N . GLY A 1 111 ? -9.690 10.479 -3.963 1.00 78.56 111 GLY A N 1
ATOM 812 C CA . GLY A 1 111 ? -10.679 9.583 -4.575 1.00 78.56 111 GLY A CA 1
ATOM 813 C C . GLY A 1 111 ? -10.191 8.173 -4.940 1.00 78.56 111 GLY A C 1
ATOM 814 O O . GLY A 1 111 ? -11.022 7.347 -5.296 1.00 78.56 111 GLY A O 1
ATOM 815 N N . GLY A 1 112 ? -8.900 7.861 -4.789 1.00 85.44 112 GLY A N 1
ATOM 816 C CA . GLY A 1 112 ? -8.347 6.517 -5.012 1.00 85.44 112 GLY A CA 1
ATOM 817 C C . GLY A 1 112 ? -6.978 6.547 -5.678 1.00 85.44 112 GLY A C 1
ATOM 818 O O . GLY A 1 112 ? -6.472 7.616 -6.017 1.00 85.44 112 GLY A O 1
ATOM 819 N N . LEU A 1 113 ? -6.387 5.368 -5.872 1.00 91.25 113 LEU A N 1
ATOM 820 C CA . LEU A 1 113 ? -5.177 5.205 -6.675 1.00 91.25 113 LEU A CA 1
ATOM 821 C C . LEU A 1 113 ? -5.570 5.018 -8.149 1.00 91.25 113 LEU A C 1
ATOM 823 O O . LEU A 1 113 ? -6.250 4.036 -8.443 1.00 91.25 113 LEU A O 1
ATOM 827 N N . PRO A 1 114 ? -5.164 5.907 -9.075 1.00 92.25 114 PRO A N 1
ATOM 828 C CA . PRO A 1 114 ? -5.518 5.782 -10.490 1.00 92.25 114 PRO A CA 1
ATOM 829 C C . PRO A 1 114 ? -5.095 4.454 -11.130 1.00 92.25 114 PRO A C 1
ATOM 831 O O . PRO A 1 114 ? -5.847 3.896 -11.922 1.00 92.25 114 PRO A O 1
ATOM 834 N N . GLY A 1 115 ? -3.917 3.946 -10.765 1.00 92.75 115 GLY A N 1
ATOM 835 C CA . GLY A 1 115 ? -3.301 2.783 -11.401 1.00 92.75 115 GLY A CA 1
ATOM 836 C C . GLY A 1 115 ? -2.308 3.192 -12.491 1.00 92.75 115 GLY A C 1
ATOM 837 O O . GLY A 1 115 ? -1.776 4.302 -12.477 1.00 92.75 115 GLY A O 1
ATOM 838 N N . GLY A 1 116 ? -2.024 2.286 -13.422 1.00 95.75 116 GLY A N 1
ATOM 839 C CA . GLY A 1 116 ? -1.051 2.468 -14.494 1.00 95.75 116 GLY A CA 1
ATOM 840 C C . GLY A 1 116 ? 0.227 1.662 -14.278 1.00 95.75 116 GLY A C 1
ATOM 841 O O . GLY A 1 116 ? 0.207 0.568 -13.717 1.00 95.75 116 GLY A O 1
ATOM 842 N N . LYS A 1 117 ? 1.354 2.187 -14.768 1.00 97.19 117 LYS A N 1
ATOM 843 C CA . LYS A 1 117 ? 2.636 1.473 -14.768 1.00 97.19 117 LYS A CA 1
ATOM 844 C C . LYS A 1 117 ? 3.584 2.032 -13.723 1.00 97.19 117 LYS A C 1
ATOM 846 O O . LYS A 1 117 ? 3.748 3.245 -13.618 1.00 97.19 117 LYS A O 1
ATOM 851 N N . VAL A 1 118 ? 4.265 1.147 -13.010 1.00 95.88 118 VAL A N 1
ATOM 852 C CA . VAL A 1 118 ? 5.302 1.503 -12.041 1.00 95.88 118 VAL A CA 1
ATOM 853 C C . VAL A 1 118 ? 6.545 0.660 -12.265 1.00 95.88 118 VAL A C 1
ATOM 855 O O . VAL A 1 118 ? 6.468 -0.549 -12.466 1.00 95.88 118 VAL A O 1
ATOM 858 N N . LYS A 1 119 ? 7.706 1.308 -12.196 1.00 94.75 119 LYS A N 1
ATOM 859 C CA . LYS A 1 119 ? 9.006 0.643 -12.212 1.00 94.75 119 LYS A CA 1
ATOM 860 C C . LYS A 1 119 ? 9.574 0.576 -10.802 1.00 94.75 119 LYS A C 1
ATOM 862 O O . LYS A 1 119 ? 9.601 1.585 -10.090 1.00 94.75 119 LYS A O 1
ATOM 867 N N . LEU A 1 120 ? 10.049 -0.603 -10.412 1.00 91.88 120 LEU A N 1
ATOM 868 C CA . LEU A 1 120 ? 10.633 -0.864 -9.099 1.00 91.88 120 LEU A CA 1
ATOM 869 C C . LEU A 1 120 ? 11.929 -1.669 -9.233 1.00 91.88 120 LEU A C 1
ATOM 871 O O . LEU A 1 120 ? 12.045 -2.555 -10.072 1.00 91.88 120 LEU A O 1
ATOM 875 N N . SER A 1 121 ? 12.912 -1.386 -8.382 1.00 90.06 121 SER A N 1
ATOM 876 C CA . SER A 1 121 ? 14.099 -2.230 -8.258 1.00 90.06 121 SER A CA 1
ATOM 877 C C . SER A 1 121 ? 13.795 -3.459 -7.393 1.00 90.06 121 SER A C 1
ATOM 879 O O . SER A 1 121 ? 13.374 -3.354 -6.239 1.00 90.06 121 SER A O 1
ATOM 881 N N . GLY A 1 122 ? 14.031 -4.639 -7.952 1.00 83.00 122 GLY A N 1
ATOM 882 C CA . GLY A 1 122 ? 13.935 -5.946 -7.310 1.00 83.00 122 GLY A CA 1
ATOM 883 C C . GLY A 1 122 ? 15.090 -6.259 -6.359 1.00 83.00 122 GLY A C 1
ATOM 884 O O . GLY A 1 122 ? 14.979 -7.207 -5.572 1.00 83.00 122 GLY A O 1
ATOM 885 N N . SER A 1 123 ? 16.161 -5.457 -6.373 1.00 79.62 123 SER A N 1
ATOM 886 C CA . SER A 1 123 ? 17.263 -5.563 -5.413 1.00 79.62 123 SER A CA 1
ATOM 887 C C . SER A 1 123 ? 16.978 -4.882 -4.068 1.00 79.62 123 SER A C 1
ATOM 889 O O . SER A 1 123 ? 17.548 -5.290 -3.055 1.00 79.62 123 SER A O 1
ATOM 891 N N . ILE A 1 124 ? 16.070 -3.897 -4.017 1.00 67.94 124 ILE A N 1
ATOM 892 C CA . ILE A 1 124 ? 15.972 -3.002 -2.853 1.00 67.94 124 ILE A CA 1
ATOM 893 C C . ILE A 1 124 ? 14.980 -3.476 -1.776 1.00 67.94 124 ILE A C 1
ATOM 895 O O . ILE A 1 124 ? 15.291 -3.349 -0.592 1.00 67.94 124 ILE A O 1
ATOM 899 N N . SER A 1 125 ? 13.838 -4.101 -2.097 1.00 69.38 125 SER A N 1
ATOM 900 C CA . SER A 1 125 ? 13.108 -4.942 -1.120 1.00 69.38 125 SER A CA 1
ATOM 901 C C . SER A 1 125 ? 11.820 -5.544 -1.683 1.00 69.38 125 SER A C 1
ATOM 903 O O . SER A 1 125 ? 10.926 -4.806 -2.101 1.00 69.38 125 SER A O 1
ATOM 905 N N . SER A 1 126 ? 11.615 -6.855 -1.508 1.00 84.12 126 SER A N 1
ATOM 906 C CA . SER A 1 126 ? 10.302 -7.503 -1.705 1.00 84.12 126 SER A CA 1
ATOM 907 C C . SER A 1 126 ? 9.192 -6.902 -0.844 1.00 84.12 126 SER A C 1
ATOM 909 O O . SER A 1 126 ? 8.020 -7.043 -1.164 1.00 84.12 126 SER A O 1
ATOM 911 N N . GLN A 1 127 ? 9.534 -6.213 0.244 1.00 85.19 127 GLN A N 1
ATOM 912 C CA . GLN A 1 127 ? 8.560 -5.600 1.145 1.00 85.19 127 GLN A CA 1
ATOM 913 C C . GLN A 1 127 ? 7.782 -4.453 0.485 1.00 85.19 127 GLN A C 1
ATOM 915 O O . GLN A 1 127 ? 6.619 -4.244 0.823 1.00 85.19 127 GLN A O 1
ATOM 920 N N . TYR A 1 128 ? 8.400 -3.720 -0.447 1.00 90.12 128 TYR A N 1
ATOM 921 C CA . TYR A 1 128 ? 7.729 -2.640 -1.177 1.00 90.12 128 TYR A CA 1
ATOM 922 C C . TYR A 1 128 ? 6.859 -3.194 -2.293 1.00 90.12 128 TYR A C 1
ATOM 924 O O . TYR A 1 128 ? 5.698 -2.811 -2.399 1.00 90.12 128 TYR A O 1
ATOM 932 N N . LEU A 1 129 ? 7.390 -4.165 -3.042 1.00 93.12 129 LEU A N 1
ATOM 933 C CA . LEU A 1 129 ? 6.621 -4.911 -4.031 1.00 93.12 129 LEU A CA 1
ATOM 934 C C . LEU A 1 129 ? 5.382 -5.549 -3.393 1.00 93.12 129 LEU A C 1
ATOM 936 O O . LEU A 1 129 ? 4.280 -5.355 -3.882 1.00 93.12 129 LEU A O 1
ATOM 940 N N . THR A 1 130 ? 5.534 -6.217 -2.248 1.00 93.62 130 THR A N 1
ATOM 941 C CA . THR A 1 130 ? 4.417 -6.801 -1.493 1.00 93.62 130 THR A CA 1
ATOM 942 C C . THR A 1 130 ? 3.381 -5.754 -1.089 1.00 93.62 130 THR A C 1
ATOM 944 O O . THR A 1 130 ? 2.188 -5.994 -1.241 1.00 93.62 130 THR A O 1
ATOM 947 N N . ALA A 1 131 ? 3.802 -4.584 -0.601 1.00 94.50 131 ALA A N 1
ATOM 948 C CA . ALA A 1 131 ? 2.866 -3.519 -0.244 1.00 94.50 131 ALA A CA 1
ATOM 949 C C . ALA A 1 131 ? 2.092 -2.991 -1.467 1.00 94.50 131 ALA A C 1
ATOM 951 O O . ALA A 1 131 ? 0.882 -2.802 -1.369 1.00 94.50 131 ALA A O 1
ATOM 952 N N . LEU A 1 132 ? 2.763 -2.807 -2.610 1.00 94.50 132 LEU A N 1
ATOM 953 C CA . LEU A 1 132 ? 2.120 -2.406 -3.866 1.00 94.50 132 LEU A CA 1
ATOM 954 C C . LEU A 1 132 ? 1.158 -3.480 -4.377 1.00 94.50 132 LEU A C 1
ATOM 956 O O . LEU A 1 132 ? 0.013 -3.160 -4.672 1.00 94.50 132 LEU A O 1
ATOM 960 N N . LEU A 1 133 ? 1.582 -4.746 -4.413 1.00 95.12 133 LEU A N 1
ATOM 961 C CA . LEU A 1 133 ? 0.756 -5.875 -4.848 1.00 95.12 133 LEU A CA 1
ATOM 962 C C . LEU A 1 133 ? -0.522 -5.997 -4.019 1.00 95.12 133 LEU A C 1
ATOM 964 O O . LEU A 1 133 ? -1.592 -6.170 -4.582 1.00 95.12 133 LEU A O 1
ATOM 968 N N . MET A 1 134 ? -0.440 -5.855 -2.694 1.00 93.50 134 MET A N 1
ATOM 969 C CA . MET A 1 134 ? -1.626 -5.926 -1.831 1.00 93.50 134 MET A CA 1
ATOM 970 C C . MET A 1 134 ? -2.562 -4.718 -1.987 1.00 93.50 134 MET A C 1
ATOM 972 O O . MET A 1 134 ? -3.749 -4.832 -1.691 1.00 93.50 134 MET A O 1
ATOM 976 N N . ALA A 1 135 ? -2.046 -3.564 -2.418 1.00 92.69 135 ALA A N 1
ATOM 977 C CA . ALA A 1 135 ? -2.828 -2.343 -2.602 1.00 92.69 135 ALA A CA 1
ATOM 978 C C . ALA A 1 135 ? -3.426 -2.219 -4.013 1.00 92.69 135 ALA A C 1
ATOM 980 O O . ALA A 1 135 ? -4.506 -1.659 -4.173 1.00 92.69 135 ALA A O 1
ATOM 981 N N . ALA A 1 136 ? -2.755 -2.769 -5.024 1.00 93.75 136 ALA A N 1
ATOM 982 C CA . ALA A 1 136 ? -3.138 -2.693 -6.430 1.00 93.75 136 ALA A CA 1
ATOM 983 C C . ALA A 1 136 ? -4.583 -3.134 -6.758 1.00 93.75 136 ALA A C 1
ATOM 985 O O . ALA A 1 136 ? -5.222 -2.444 -7.544 1.00 93.75 136 ALA A O 1
ATOM 986 N N . PRO A 1 137 ? -5.172 -4.175 -6.133 1.00 91.81 137 PRO A N 1
ATOM 987 C CA . PRO A 1 137 ? -6.553 -4.579 -6.416 1.00 91.81 137 PRO A CA 1
ATOM 988 C C . PRO A 1 137 ? -7.596 -3.533 -5.987 1.00 91.81 137 PRO A C 1
ATOM 990 O O . PRO A 1 137 ? -8.769 -3.615 -6.357 1.00 91.81 137 PRO A O 1
ATOM 993 N N . LEU A 1 138 ? -7.187 -2.567 -5.157 1.00 89.12 138 LEU A N 1
ATOM 994 C CA . LEU A 1 138 ? -8.017 -1.443 -4.734 1.00 89.12 138 LEU A CA 1
ATOM 995 C C . LEU A 1 138 ? -7.878 -0.214 -5.644 1.00 89.12 138 LEU A C 1
ATOM 997 O O . LEU A 1 138 ? -8.587 0.766 -5.432 1.00 89.12 138 LEU A O 1
ATOM 1001 N N . ALA A 1 139 ? -6.985 -0.252 -6.635 1.00 91.44 139 ALA A N 1
ATOM 1002 C CA . ALA A 1 139 ? -6.839 0.822 -7.603 1.00 91.44 139 ALA A CA 1
ATOM 1003 C C . ALA A 1 139 ? -8.072 0.940 -8.514 1.00 91.44 139 ALA A C 1
ATOM 1005 O O . ALA A 1 139 ? -8.821 -0.017 -8.735 1.00 91.44 139 ALA A O 1
ATOM 1006 N N . LEU A 1 140 ? -8.271 2.147 -9.043 1.00 90.25 140 LEU A N 1
ATOM 1007 C CA . LEU A 1 140 ? -9.362 2.480 -9.957 1.00 90.25 140 LEU A CA 1
ATOM 1008 C C . LEU A 1 140 ? -9.176 1.827 -11.334 1.00 90.25 140 LEU A C 1
ATOM 1010 O O . LEU A 1 140 ? -10.162 1.524 -11.998 1.00 90.25 140 LEU A O 1
ATOM 1014 N N . GLY A 1 141 ? -7.927 1.604 -11.741 1.00 91.25 141 GLY A N 1
ATOM 1015 C CA . GLY A 1 141 ? -7.552 0.879 -12.949 1.00 91.25 141 GLY A CA 1
ATOM 1016 C C . GLY A 1 141 ? -6.408 -0.097 -12.691 1.00 91.25 141 GLY A C 1
ATOM 1017 O O . GLY A 1 141 ? -5.888 -0.188 -11.577 1.00 91.25 141 GLY A O 1
ATOM 1018 N N . ASP A 1 142 ? -6.022 -0.820 -13.737 1.00 94.94 142 ASP A N 1
ATOM 1019 C CA . ASP A 1 142 ? -5.006 -1.868 -13.655 1.00 94.94 142 ASP A CA 1
ATOM 1020 C C . ASP A 1 142 ? -3.644 -1.325 -13.234 1.00 94.94 142 ASP A C 1
ATOM 1022 O O . ASP A 1 142 ? -3.261 -0.201 -13.571 1.00 94.94 142 ASP A O 1
ATOM 1026 N N . VAL A 1 143 ? -2.891 -2.150 -12.512 1.00 96.56 143 VAL A N 1
ATOM 1027 C CA . VAL A 1 143 ? -1.537 -1.833 -12.060 1.00 96.56 143 VAL A CA 1
ATOM 1028 C C . VAL A 1 143 ? -0.558 -2.817 -12.682 1.00 96.56 143 VAL A C 1
ATOM 1030 O O . VAL A 1 143 ? -0.594 -4.013 -12.393 1.00 96.56 143 VAL A O 1
ATOM 1033 N N . GLU A 1 144 ? 0.356 -2.295 -13.496 1.00 97.25 144 GLU A N 1
ATOM 1034 C CA . GLU A 1 144 ? 1.481 -3.038 -14.061 1.00 97.25 144 GLU A CA 1
ATOM 1035 C C . GLU A 1 144 ? 2.766 -2.654 -13.316 1.00 97.25 144 GLU A C 1
ATOM 1037 O O . GLU A 1 144 ? 3.192 -1.497 -13.330 1.00 97.25 144 GLU A O 1
ATOM 1042 N N . ILE A 1 145 ? 3.393 -3.628 -12.659 1.00 96.12 145 ILE A N 1
ATOM 1043 C CA . ILE A 1 145 ? 4.649 -3.452 -11.930 1.00 96.12 145 ILE A CA 1
ATOM 1044 C C . ILE A 1 145 ? 5.772 -4.102 -12.732 1.00 96.12 145 ILE A C 1
ATOM 1046 O O . ILE A 1 145 ? 5.783 -5.318 -12.908 1.00 96.12 145 ILE A O 1
ATOM 1050 N N . GLU A 1 146 ? 6.733 -3.301 -13.178 1.00 95.81 146 GLU A N 1
ATOM 1051 C CA . GLU A 1 146 ? 7.934 -3.745 -13.888 1.00 95.81 146 GLU A CA 1
ATOM 1052 C C . GLU A 1 146 ? 9.140 -3.724 -12.938 1.00 95.81 146 GLU A C 1
ATOM 1054 O O . GLU A 1 146 ? 9.450 -2.701 -12.318 1.00 95.81 146 GLU A O 1
ATOM 1059 N N . ILE A 1 147 ? 9.839 -4.852 -12.833 1.00 94.62 147 ILE A N 1
ATOM 1060 C CA . ILE A 1 147 ? 11.087 -4.966 -12.086 1.00 94.62 147 ILE A CA 1
ATOM 1061 C C . ILE A 1 147 ? 12.249 -4.653 -13.026 1.00 94.62 147 ILE A C 1
ATOM 1063 O O . ILE A 1 147 ? 12.469 -5.353 -14.010 1.00 94.62 147 ILE A O 1
ATOM 1067 N N . VAL A 1 148 ? 12.992 -3.586 -12.728 1.00 92.31 148 VAL A N 1
ATOM 1068 C CA . VAL A 1 148 ? 14.045 -3.075 -13.630 1.00 92.31 148 VAL A CA 1
ATOM 1069 C C . VAL A 1 148 ? 15.355 -3.861 -13.571 1.00 92.31 148 VAL A C 1
ATOM 1071 O O . VAL A 1 148 ? 16.190 -3.746 -14.464 1.00 92.31 148 VAL A O 1
ATOM 1074 N N . ASP A 1 149 ? 15.561 -4.628 -12.506 1.00 90.00 149 ASP A N 1
ATOM 1075 C CA . ASP A 1 149 ? 16.741 -5.454 -12.271 1.00 90.00 149 ASP A CA 1
ATOM 1076 C C . ASP A 1 149 ? 16.314 -6.866 -11.824 1.00 90.00 149 ASP A C 1
ATOM 1078 O O . ASP A 1 149 ? 15.203 -7.323 -12.092 1.00 90.00 149 ASP A O 1
ATOM 1082 N N . LYS A 1 150 ? 17.205 -7.609 -11.164 1.00 88.69 150 LYS A N 1
ATOM 1083 C CA . LYS A 1 150 ? 16.895 -8.963 -10.708 1.00 88.69 150 LYS A CA 1
ATOM 1084 C C . LYS A 1 150 ? 16.109 -8.938 -9.399 1.00 88.69 150 LYS A C 1
ATOM 1086 O O . LYS A 1 150 ? 16.611 -8.471 -8.376 1.00 88.69 150 LYS A O 1
ATOM 1091 N N . LEU A 1 151 ? 14.939 -9.574 -9.389 1.00 90.12 151 LEU A N 1
ATOM 1092 C CA . LEU A 1 151 ? 14.204 -9.837 -8.155 1.00 90.12 151 LEU A CA 1
ATOM 1093 C C . LEU A 1 151 ? 14.949 -10.865 -7.287 1.00 90.12 151 LEU A C 1
ATOM 1095 O O . LEU A 1 151 ? 15.016 -12.050 -7.609 1.00 90.12 151 LEU A O 1
ATOM 1099 N N . ILE A 1 152 ? 15.498 -10.415 -6.156 1.00 88.81 152 ILE A N 1
ATOM 1100 C CA . ILE A 1 152 ? 16.284 -11.276 -5.249 1.00 88.81 152 ILE A CA 1
ATOM 1101 C C . ILE A 1 152 ? 15.373 -12.145 -4.365 1.00 88.81 152 ILE A C 1
ATOM 1103 O O . ILE A 1 152 ? 15.738 -13.236 -3.939 1.00 88.81 152 ILE A O 1
ATOM 1107 N N . SER A 1 153 ? 14.168 -11.660 -4.073 1.00 87.50 153 SER A N 1
ATOM 1108 C CA . SER A 1 153 ? 13.311 -12.161 -2.993 1.00 87.50 153 SER A CA 1
ATOM 1109 C C . SER A 1 153 ? 12.039 -12.862 -3.490 1.00 87.50 153 SER A C 1
ATOM 1111 O O . SER A 1 153 ? 10.972 -12.687 -2.902 1.00 87.50 153 SER A O 1
ATOM 1113 N N . VAL A 1 154 ? 12.149 -13.667 -4.553 1.00 92.00 154 VAL A N 1
ATOM 1114 C CA . VAL A 1 154 ? 11.022 -14.404 -5.170 1.00 92.00 154 VAL A CA 1
ATOM 1115 C C . VAL A 1 154 ? 10.166 -15.183 -4.153 1.00 92.00 154 VAL A C 1
ATOM 1117 O O . VAL A 1 154 ? 8.951 -14.996 -4.177 1.00 92.00 154 VAL A O 1
ATOM 1120 N N . PRO A 1 155 ? 10.725 -15.948 -3.187 1.00 92.31 155 PRO A N 1
ATOM 1121 C CA . PRO A 1 155 ? 9.903 -16.733 -2.256 1.00 92.31 155 PRO A CA 1
ATOM 1122 C C . PRO A 1 155 ? 8.950 -15.886 -1.399 1.00 92.31 155 PRO A C 1
ATOM 1124 O O . PRO A 1 155 ? 7.858 -16.323 -1.041 1.00 92.31 155 PRO A O 1
ATOM 1127 N N . TYR A 1 156 ? 9.342 -14.648 -1.080 1.00 90.56 156 TYR A N 1
ATOM 1128 C CA . TYR A 1 156 ? 8.484 -13.726 -0.336 1.00 90.56 156 TYR A CA 1
ATOM 1129 C C . TYR A 1 156 ? 7.346 -13.187 -1.198 1.00 90.56 156 TYR A C 1
ATOM 1131 O O . TYR A 1 156 ? 6.242 -13.003 -0.695 1.00 90.56 156 TYR A O 1
ATOM 1139 N N . VAL A 1 157 ? 7.605 -12.951 -2.485 1.00 93.31 157 VAL A N 1
ATOM 1140 C CA . VAL A 1 157 ? 6.578 -12.511 -3.433 1.00 93.31 157 VAL A CA 1
ATOM 1141 C C . VAL A 1 157 ? 5.587 -13.641 -3.685 1.00 93.31 157 VAL A C 1
ATOM 1143 O O . VAL A 1 157 ? 4.391 -13.413 -3.570 1.00 93.31 157 VAL A O 1
ATOM 1146 N N . GLU A 1 158 ? 6.055 -14.873 -3.894 1.00 94.62 158 GLU A N 1
ATOM 1147 C CA . GLU A 1 158 ? 5.188 -16.055 -3.995 1.00 94.62 158 GLU A CA 1
ATOM 1148 C C . GLU A 1 158 ? 4.274 -16.222 -2.778 1.00 94.62 158 GLU A C 1
ATOM 1150 O O . GLU A 1 158 ? 3.088 -16.520 -2.921 1.00 94.62 158 GLU A O 1
ATOM 1155 N N . MET A 1 159 ? 4.811 -16.024 -1.569 1.00 94.62 159 MET A N 1
ATOM 1156 C CA . MET A 1 159 ? 4.016 -16.063 -0.343 1.00 94.62 159 MET A CA 1
ATOM 1157 C C . MET A 1 159 ? 2.917 -14.993 -0.356 1.00 94.62 159 MET A C 1
ATOM 1159 O O . MET A 1 159 ? 1.779 -15.290 0.009 1.00 94.62 159 MET A O 1
ATOM 1163 N N . THR A 1 160 ? 3.235 -13.777 -0.805 1.00 94.75 160 THR A N 1
ATOM 1164 C CA . THR A 1 160 ? 2.255 -12.698 -0.978 1.00 94.75 160 THR A CA 1
ATOM 1165 C C . THR A 1 160 ? 1.188 -13.069 -2.007 1.00 94.75 160 THR A C 1
ATOM 1167 O O . THR A 1 160 ? 0.006 -12.916 -1.714 1.00 94.75 160 THR A O 1
ATOM 1170 N N . LEU A 1 161 ? 1.567 -13.614 -3.168 1.00 95.06 161 LEU A N 1
ATOM 1171 C CA . LEU A 1 161 ? 0.612 -14.001 -4.214 1.00 95.06 161 LEU A CA 1
ATOM 1172 C C . LEU A 1 161 ? -0.348 -15.095 -3.732 1.00 95.06 161 LEU A C 1
ATOM 1174 O O . LEU A 1 161 ? -1.559 -14.960 -3.875 1.00 95.06 161 LEU A O 1
ATOM 1178 N N . LYS A 1 162 ? 0.168 -16.130 -3.059 1.00 95.94 162 LYS A N 1
ATOM 1179 C CA . LYS A 1 162 ? -0.660 -17.187 -2.451 1.00 95.94 162 LYS A CA 1
ATOM 1180 C C . LYS A 1 162 ? -1.590 -16.648 -1.367 1.00 95.94 162 LYS A C 1
ATOM 1182 O O . LYS A 1 162 ? -2.685 -17.170 -1.171 1.00 95.94 162 LYS A O 1
ATOM 1187 N N . LEU A 1 163 ? -1.153 -15.637 -0.615 1.00 93.69 163 LEU A N 1
ATOM 1188 C CA . LEU A 1 163 ? -2.012 -14.977 0.362 1.00 93.69 163 LEU A CA 1
ATOM 1189 C C . LEU A 1 163 ? -3.138 -14.220 -0.346 1.00 93.69 163 LEU A C 1
ATOM 1191 O O . LEU A 1 163 ? -4.291 -14.391 0.027 1.00 93.69 163 LEU A O 1
ATOM 1195 N N . MET A 1 164 ? -2.818 -13.437 -1.372 1.00 94.06 164 MET A N 1
ATOM 1196 C CA . MET A 1 164 ? -3.793 -12.701 -2.180 1.00 94.06 164 MET A CA 1
ATOM 1197 C C . MET A 1 164 ? -4.830 -13.635 -2.820 1.00 94.06 164 MET A C 1
ATOM 1199 O O . MET A 1 164 ? -6.026 -13.361 -2.734 1.00 94.06 164 MET A O 1
ATOM 1203 N N . GLU A 1 165 ? -4.398 -14.790 -3.326 1.00 92.75 165 GLU A N 1
ATOM 1204 C CA . GLU A 1 165 ? -5.274 -15.824 -3.888 1.00 92.75 165 GLU A CA 1
ATOM 1205 C C . GLU A 1 165 ? -6.288 -16.348 -2.860 1.00 92.75 165 GLU A C 1
ATOM 1207 O O . GLU A 1 165 ? -7.468 -16.508 -3.168 1.00 92.75 165 GLU A O 1
ATOM 1212 N N . ARG A 1 166 ? -5.880 -16.532 -1.595 1.00 90.25 166 ARG A N 1
ATOM 1213 C CA . ARG A 1 166 ? -6.806 -16.914 -0.507 1.00 90.25 166 ARG A CA 1
ATOM 1214 C C . ARG A 1 166 ? -7.869 -15.853 -0.222 1.00 90.25 166 ARG A C 1
ATOM 1216 O O . ARG A 1 166 ? -8.922 -16.191 0.309 1.00 90.25 166 ARG A O 1
ATOM 1223 N N . PHE A 1 167 ? -7.594 -14.596 -0.557 1.00 86.31 167 PHE A N 1
ATOM 1224 C CA . PHE A 1 167 ? -8.553 -13.492 -0.501 1.00 86.31 167 PHE A CA 1
ATOM 1225 C C . PHE A 1 167 ? -9.287 -13.278 -1.839 1.00 86.31 167 PHE A C 1
ATOM 1227 O O . PHE A 1 167 ? -9.993 -12.284 -1.989 1.00 86.31 167 PHE A O 1
ATOM 1234 N N . GLY A 1 168 ? -9.156 -14.206 -2.794 1.00 88.62 168 GLY A N 1
ATOM 1235 C CA . GLY A 1 168 ? -9.842 -14.174 -4.087 1.00 88.62 168 GLY A CA 1
ATOM 1236 C C . GLY A 1 168 ? -9.201 -13.251 -5.123 1.00 88.62 168 GLY A C 1
ATOM 1237 O O . GLY A 1 168 ? -9.849 -12.917 -6.110 1.00 88.62 168 GLY A 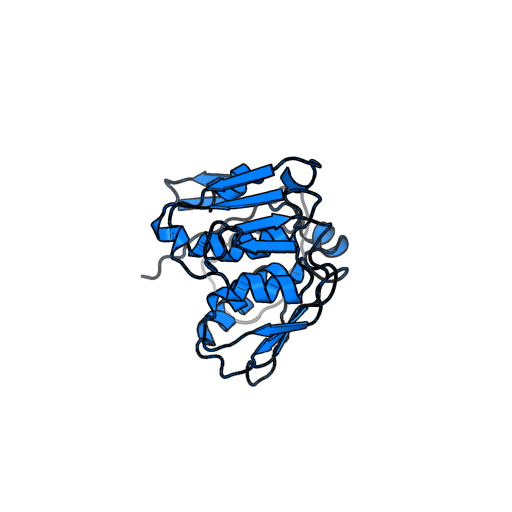O 1
ATOM 1238 N N . VAL A 1 169 ? -7.955 -12.820 -4.906 1.00 91.00 169 VAL A N 1
ATOM 1239 C CA . VAL A 1 169 ? -7.221 -11.938 -5.821 1.00 91.00 169 VAL A CA 1
ATOM 1240 C C . VAL A 1 169 ? -6.164 -12.721 -6.578 1.00 91.00 169 VAL A C 1
ATOM 1242 O O . VAL A 1 169 ? -5.261 -13.294 -5.971 1.00 91.00 169 VAL A O 1
ATOM 1245 N N . PHE A 1 170 ? -6.228 -12.671 -7.904 1.00 92.56 170 PHE A N 1
ATOM 1246 C CA . PHE A 1 170 ? -5.234 -13.282 -8.777 1.00 92.56 170 PHE A CA 1
ATOM 1247 C C . PHE A 1 170 ? -4.318 -12.209 -9.363 1.00 92.56 170 PHE A C 1
ATOM 1249 O O . PHE A 1 170 ? -4.770 -11.131 -9.744 1.00 92.56 170 PHE A O 1
ATOM 1256 N N . VAL A 1 171 ? -3.023 -12.512 -9.409 1.00 95.38 171 VAL A N 1
ATOM 1257 C CA . VAL A 1 171 ? -1.994 -11.639 -9.977 1.00 95.38 171 VAL A CA 1
ATOM 1258 C C . VAL A 1 171 ? -1.328 -12.388 -11.112 1.00 95.38 171 VAL A C 1
ATOM 1260 O O . VAL A 1 171 ? -0.800 -13.482 -10.911 1.00 95.38 171 VAL A O 1
ATOM 1263 N N . GLU A 1 172 ? -1.325 -11.787 -12.291 1.00 95.94 172 GLU A N 1
ATOM 1264 C CA . GLU A 1 172 ? -0.559 -12.298 -13.417 1.00 95.94 172 GLU A CA 1
ATOM 1265 C C . GLU A 1 172 ? 0.896 -11.864 -13.258 1.00 95.94 172 GLU A C 1
ATOM 1267 O O . GLU A 1 172 ? 1.178 -10.731 -12.871 1.00 95.94 172 GLU A O 1
ATOM 1272 N N . HIS A 1 173 ? 1.843 -12.749 -13.552 1.00 95.69 173 HIS A N 1
ATOM 1273 C CA . HIS A 1 173 ? 3.253 -12.386 -13.551 1.00 95.69 173 HIS A CA 1
ATOM 1274 C C . HIS A 1 173 ? 4.019 -13.136 -14.634 1.00 95.69 173 HIS A C 1
ATOM 1276 O O . HIS A 1 173 ? 3.635 -14.226 -15.060 1.00 95.69 173 HIS A O 1
ATOM 1282 N N . SER A 1 174 ? 5.124 -12.551 -15.090 1.00 94.50 174 SER A N 1
ATOM 1283 C CA . SER A 1 174 ? 5.997 -13.205 -16.060 1.00 94.50 174 SER A CA 1
ATOM 1284 C C . SER A 1 174 ? 6.738 -14.391 -15.432 1.00 94.50 174 SER A C 1
ATOM 1286 O O . SER A 1 174 ? 6.989 -14.431 -14.223 1.00 94.50 174 SER A O 1
ATOM 1288 N N . ALA A 1 175 ? 7.160 -15.345 -16.268 1.00 92.00 175 ALA A N 1
ATOM 1289 C CA . ALA A 1 175 ? 7.974 -16.485 -15.831 1.00 92.00 175 ALA A CA 1
ATOM 1290 C C . ALA A 1 175 ?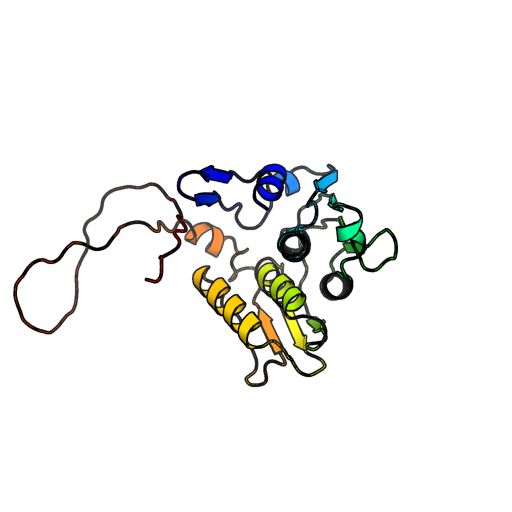 9.314 -16.056 -15.198 1.00 92.00 175 ALA A C 1
ATOM 1292 O O . ALA A 1 175 ? 9.852 -16.753 -14.341 1.00 92.00 175 ALA A O 1
ATOM 1293 N N . ASN A 1 176 ? 9.830 -14.890 -15.599 1.00 92.50 176 ASN A N 1
ATOM 1294 C CA . ASN A 1 176 ? 11.093 -14.334 -15.117 1.00 92.50 176 ASN A CA 1
ATOM 1295 C C . ASN A 1 176 ? 10.933 -13.425 -13.888 1.00 92.50 176 ASN A C 1
ATOM 1297 O O . ASN A 1 176 ? 11.935 -12.909 -13.397 1.00 92.50 176 ASN A O 1
ATOM 1301 N N . TRP A 1 177 ? 9.705 -13.235 -13.386 1.00 93.44 177 TRP A N 1
ATOM 1302 C CA . TRP A 1 177 ? 9.391 -12.365 -12.244 1.00 93.44 177 TRP A CA 1
ATOM 1303 C C . TRP A 1 177 ? 9.764 -10.889 -12.438 1.00 93.44 177 TRP A C 1
ATOM 1305 O O . TRP A 1 177 ? 9.996 -10.163 -11.469 1.00 93.44 177 TRP A O 1
ATOM 1315 N N . ASP A 1 178 ? 9.821 -10.446 -13.692 1.00 93.69 178 ASP A N 1
ATOM 1316 C CA . ASP A 1 178 ? 10.142 -9.069 -14.070 1.00 93.69 178 ASP A CA 1
ATOM 1317 C C . ASP A 1 178 ? 8.901 -8.201 -14.317 1.00 93.69 178 ASP A C 1
ATOM 1319 O O . ASP A 1 178 ? 9.015 -6.981 -14.424 1.00 93.69 178 ASP A O 1
ATOM 1323 N N . LYS A 1 179 ? 7.709 -8.803 -14.379 1.00 95.56 179 LYS A N 1
ATOM 1324 C CA . LYS A 1 179 ? 6.442 -8.096 -14.578 1.00 95.56 179 LYS A CA 1
ATOM 1325 C C . LYS A 1 179 ? 5.331 -8.721 -13.759 1.00 95.56 179 LYS A C 1
ATOM 1327 O O . LYS A 1 179 ? 5.226 -9.945 -13.717 1.00 95.56 179 LYS A O 1
ATOM 1332 N N . PHE A 1 180 ? 4.487 -7.874 -13.182 1.00 96.69 180 PHE A N 1
ATOM 1333 C CA . PHE A 1 180 ? 3.264 -8.246 -12.480 1.00 96.69 180 PHE A CA 1
ATOM 1334 C C . PHE A 1 180 ? 2.115 -7.378 -12.982 1.00 96.69 180 PHE A C 1
ATOM 1336 O O . PHE A 1 180 ? 2.283 -6.167 -13.108 1.00 96.69 180 PHE A O 1
ATOM 1343 N N . LEU A 1 181 ? 0.960 -7.978 -13.234 1.00 96.88 181 LEU A N 1
ATOM 1344 C CA . LEU A 1 181 ? -0.267 -7.290 -13.601 1.00 96.88 181 LEU A CA 1
ATOM 1345 C C . LEU A 1 181 ? -1.353 -7.650 -12.591 1.00 96.88 181 LEU A C 1
ATOM 1347 O O . LEU A 1 181 ? -1.630 -8.823 -12.328 1.00 96.88 181 LEU A O 1
ATOM 1351 N N . VAL A 1 182 ? -1.946 -6.614 -12.011 1.00 95.12 182 VAL A N 1
ATOM 1352 C CA . VAL A 1 182 ? -3.071 -6.724 -11.089 1.00 95.12 182 VAL A CA 1
ATOM 1353 C C . VAL A 1 182 ? -4.225 -5.927 -11.672 1.00 95.12 182 VAL A C 1
ATOM 1355 O O . VAL A 1 182 ? -4.100 -4.717 -11.867 1.00 95.12 182 VAL A O 1
ATOM 1358 N N . HIS A 1 183 ? -5.339 -6.607 -11.927 1.00 90.31 183 HIS A N 1
ATOM 1359 C CA . HIS A 1 183 ? -6.543 -5.971 -12.453 1.00 90.31 183 HIS A CA 1
ATOM 1360 C C . HIS A 1 183 ? -7.237 -5.152 -11.361 1.00 90.31 183 HIS A C 1
ATOM 1362 O O . HIS A 1 183 ? -7.519 -5.663 -10.270 1.00 90.31 183 HIS A O 1
ATOM 1368 N N . GLY A 1 184 ? -7.471 -3.874 -11.651 1.00 81.19 184 GLY A N 1
ATOM 1369 C CA . GLY A 1 184 ? -8.225 -2.954 -10.796 1.00 81.19 184 GLY A CA 1
ATOM 1370 C C . GLY A 1 184 ? -9.698 -2.876 -11.214 1.00 81.19 184 GLY A C 1
ATOM 1371 O O . GLY A 1 184 ? -10.119 -3.496 -12.187 1.00 81.19 184 GLY A O 1
ATOM 1372 N N . GLY A 1 185 ? -10.510 -2.095 -10.498 1.00 67.88 185 GLY A N 1
ATOM 1373 C CA . GLY A 1 185 ? -11.876 -1.777 -10.947 1.00 67.88 185 GLY A CA 1
ATOM 1374 C C . GLY A 1 185 ? -12.880 -2.947 -10.951 1.00 67.88 185 GLY A C 1
ATOM 1375 O O . GLY A 1 185 ? -12.824 -3.823 -10.091 1.00 67.88 185 GLY A O 1
ATOM 1376 N N . GLU A 1 186 ? -13.852 -2.916 -11.879 1.00 46.41 186 GLU A N 1
ATOM 1377 C CA . GLU A 1 186 ? -15.144 -3.649 -11.882 1.00 46.41 186 GLU A CA 1
ATOM 1378 C C . GLU A 1 186 ? -15.083 -5.192 -11.810 1.00 46.41 186 GLU A C 1
ATOM 1380 O O . GLU A 1 186 ? -16.111 -5.812 -11.559 1.00 46.41 186 GLU A O 1
ATOM 1385 N N . GLY A 1 187 ? -13.902 -5.812 -11.908 1.00 46.75 187 GLY A N 1
ATOM 1386 C CA . GLY A 1 187 ? -13.695 -7.252 -11.674 1.00 46.75 187 GLY A CA 1
ATOM 1387 C C . GLY A 1 187 ? -12.822 -7.605 -10.459 1.00 46.75 187 GLY A C 1
ATOM 1388 O O . GLY A 1 187 ? -12.678 -8.782 -10.131 1.00 46.75 187 GLY A O 1
ATOM 1389 N N . GLY A 1 188 ? -12.225 -6.614 -9.790 1.00 46.47 188 GLY A N 1
ATOM 1390 C CA . GLY A 1 188 ? -11.345 -6.795 -8.632 1.00 46.47 188 GLY A CA 1
ATOM 1391 C C . GLY A 1 188 ? -12.074 -6.665 -7.286 1.00 46.47 188 GLY A C 1
ATOM 1392 O O . GLY A 1 188 ? -13.267 -6.362 -7.246 1.00 46.47 188 GLY A O 1
ATOM 1393 N N . PRO A 1 189 ? -11.382 -6.821 -6.144 1.00 45.69 189 PRO A N 1
ATOM 1394 C CA . PRO A 1 189 ? -11.969 -6.724 -4.801 1.00 45.69 189 PRO A CA 1
ATOM 1395 C C . PRO A 1 189 ? -12.614 -5.381 -4.459 1.00 45.69 189 PRO A C 1
ATOM 1397 O O . PRO A 1 189 ? -13.416 -5.280 -3.528 1.00 45.69 189 PRO A O 1
ATOM 1400 N N . SER A 1 190 ? -12.236 -4.337 -5.192 1.00 45.62 190 SER A N 1
ATOM 1401 C CA . SER A 1 190 ? -12.808 -2.997 -5.110 1.00 45.62 190 SER A CA 1
ATOM 1402 C C . SER A 1 190 ? -14.129 -2.847 -5.867 1.00 45.62 190 SER A C 1
ATOM 1404 O O . SER A 1 190 ? -14.870 -1.901 -5.579 1.00 45.62 190 SER A O 1
ATOM 1406 N N . SER A 1 191 ? -14.453 -3.767 -6.783 1.00 46.22 191 SER A N 1
ATOM 1407 C CA . SER A 1 191 ? -15.679 -3.716 -7.575 1.00 46.22 191 SER A CA 1
ATOM 1408 C C . SER A 1 191 ? -16.934 -3.831 -6.702 1.00 46.22 191 SER A C 1
ATOM 1410 O O . SER A 1 191 ? -16.945 -4.551 -5.695 1.00 46.22 191 SER A O 1
ATOM 1412 N N . PRO A 1 192 ? -18.035 -3.158 -7.078 1.00 45.53 192 PRO A N 1
ATOM 1413 C CA . PRO A 1 192 ? -19.328 -3.347 -6.427 1.00 45.53 192 PRO A CA 1
ATOM 1414 C C . PRO A 1 192 ? -19.797 -4.810 -6.458 1.00 45.53 192 PRO A C 1
ATOM 1416 O O . PRO A 1 192 ? -20.406 -5.271 -5.496 1.00 45.53 192 PRO A O 1
ATOM 1419 N N . GLU A 1 193 ? -19.478 -5.549 -7.525 1.00 39.84 193 GLU A N 1
ATOM 1420 C CA . GLU A 1 193 ? -19.875 -6.946 -7.729 1.00 39.84 193 GLU A CA 1
ATOM 1421 C C . GLU A 1 193 ? -19.084 -7.914 -6.834 1.00 39.84 193 GLU A C 1
ATOM 1423 O O . GLU A 1 193 ? -19.680 -8.778 -6.185 1.00 39.84 193 GLU A O 1
ATOM 1428 N N . PHE A 1 194 ? -17.768 -7.717 -6.675 1.00 45.06 194 PHE A N 1
ATOM 1429 C CA . PHE A 1 194 ? -16.969 -8.455 -5.691 1.00 45.06 194 PHE A CA 1
ATOM 1430 C C . PHE A 1 194 ? -17.382 -8.086 -4.261 1.00 45.06 194 PHE A C 1
ATOM 1432 O O . PHE A 1 194 ? -17.575 -8.970 -3.431 1.00 45.06 194 PHE A O 1
ATOM 1439 N N . ARG A 1 195 ? -17.615 -6.800 -3.955 1.00 45.75 195 ARG A N 1
ATOM 1440 C CA . ARG A 1 195 ? -18.120 -6.349 -2.639 1.00 45.75 195 ARG A CA 1
ATOM 1441 C C . ARG A 1 195 ? -19.485 -6.948 -2.285 1.00 45.75 195 ARG A C 1
ATOM 1443 O O . ARG A 1 195 ? -19.711 -7.268 -1.120 1.00 45.75 195 ARG A O 1
ATOM 1450 N N . ALA A 1 196 ? -20.376 -7.108 -3.265 1.00 36.69 196 ALA A N 1
ATOM 1451 C CA . ALA A 1 196 ? -21.685 -7.734 -3.088 1.00 36.69 196 ALA A CA 1
ATOM 1452 C C . ALA A 1 196 ? -21.593 -9.264 -2.948 1.00 36.69 196 ALA A C 1
ATOM 1454 O O . ALA A 1 196 ? -22.318 -9.855 -2.147 1.00 36.69 196 ALA A O 1
ATOM 1455 N N . SER A 1 197 ? -20.684 -9.906 -3.687 1.00 36.88 197 SER A N 1
ATOM 1456 C CA . SER A 1 197 ? -20.480 -11.361 -3.652 1.00 36.88 197 SER A CA 1
ATOM 1457 C C . SER A 1 197 ? -19.620 -11.838 -2.474 1.00 36.88 197 SER A C 1
ATOM 1459 O O . SER A 1 197 ? -19.798 -12.966 -2.030 1.00 36.88 197 SER A O 1
ATOM 1461 N N . SER A 1 198 ? -18.786 -10.975 -1.879 1.00 39.94 198 SER A N 1
ATOM 1462 C CA . SER A 1 198 ? -17.925 -11.254 -0.708 1.00 39.94 198 SER A CA 1
ATOM 1463 C C . SER A 1 198 ? -18.672 -11.473 0.612 1.00 39.94 198 SER A C 1
ATOM 1465 O O . SER A 1 198 ? -18.044 -11.667 1.653 1.00 39.94 198 SER A O 1
ATOM 1467 N N . GLY A 1 199 ? -20.006 -11.501 0.607 1.00 30.30 199 GLY A N 1
ATOM 1468 C CA . GLY A 1 199 ? -20.824 -11.980 1.724 1.00 30.30 199 GLY A CA 1
ATOM 1469 C C . GLY A 1 199 ? -20.671 -13.487 2.010 1.00 30.30 199 GLY A C 1
ATOM 1470 O O . GLY A 1 199 ? -21.644 -14.126 2.410 1.00 30.30 199 GLY A O 1
ATOM 1471 N N . ILE A 1 200 ? -19.484 -14.064 1.795 1.00 33.41 200 ILE A N 1
ATOM 1472 C CA . ILE A 1 200 ? -19.180 -15.492 1.897 1.00 33.41 200 ILE A CA 1
ATOM 1473 C C . ILE A 1 200 ? -18.877 -15.849 3.358 1.00 33.41 200 ILE A C 1
ATOM 1475 O O . ILE A 1 200 ? -17.879 -15.426 3.939 1.00 33.41 200 ILE A O 1
ATOM 1479 N N . LYS A 1 201 ? -19.764 -16.659 3.947 1.00 25.34 201 LYS A N 1
ATOM 1480 C CA . LYS A 1 201 ? -19.571 -17.367 5.221 1.00 25.34 201 LYS A CA 1
ATOM 1481 C C . LYS A 1 201 ? -18.461 -18.405 5.121 1.00 25.34 201 LYS A C 1
ATOM 1483 O O . LYS A 1 201 ? -18.558 -19.309 4.299 1.00 25.34 201 LYS A O 1
ATOM 1488 N N . TRP A 1 202 ? -17.518 -18.372 6.058 1.00 25.84 202 TRP A N 1
ATOM 1489 C CA . TRP A 1 202 ? -16.371 -19.284 6.106 1.00 25.84 202 TRP A CA 1
ATOM 1490 C C . TRP A 1 202 ? -16.365 -20.255 7.296 1.00 25.84 202 TRP A C 1
ATOM 1492 O O . TRP A 1 202 ? -15.298 -20.658 7.747 1.00 25.84 202 TRP A O 1
ATOM 1502 N N . PHE A 1 203 ? -17.525 -20.686 7.809 1.00 23.53 203 PHE A N 1
ATOM 1503 C CA . PHE A 1 203 ? -17.536 -21.714 8.859 1.00 23.53 203 PHE A CA 1
ATOM 1504 C C . PHE A 1 203 ? -18.593 -22.802 8.659 1.00 23.53 203 PHE A C 1
ATOM 1506 O O . PHE A 1 203 ? -19.780 -22.563 8.861 1.00 23.53 203 PHE A O 1
ATOM 1513 N N . GLN A 1 204 ? -18.121 -24.016 8.351 1.00 23.19 204 GLN A N 1
ATOM 1514 C CA . GLN A 1 204 ? -18.395 -25.220 9.145 1.00 23.19 204 GLN A CA 1
ATOM 1515 C C . GLN A 1 204 ? -17.197 -26.190 9.058 1.00 23.19 204 GLN A C 1
ATOM 1517 O O . GLN A 1 204 ? -16.645 -26.434 7.988 1.00 23.19 204 GLN A O 1
ATOM 1522 N N . SER A 1 205 ? -16.789 -26.709 10.218 1.00 26.27 205 SER A N 1
ATOM 1523 C CA . SER A 1 205 ? -15.755 -27.734 10.436 1.00 26.27 205 SER A CA 1
ATOM 1524 C C . SER A 1 205 ? -16.156 -29.101 9.833 1.00 26.27 205 SER A C 1
ATOM 1526 O O . SER A 1 205 ? -17.347 -29.336 9.630 1.00 26.27 205 SER A O 1
ATOM 1528 N N . PRO A 1 206 ? -15.218 -30.042 9.584 1.00 27.33 206 PRO A N 1
ATOM 1529 C CA . PRO A 1 206 ? -15.535 -31.316 8.932 1.00 27.33 206 PRO A CA 1
ATOM 1530 C C . PRO A 1 206 ? -16.278 -32.266 9.893 1.00 27.33 206 PRO A C 1
ATOM 1532 O O . PRO A 1 206 ? -16.023 -32.218 11.101 1.00 27.33 206 PRO A O 1
ATOM 1535 N N . PRO A 1 207 ? -17.157 -33.171 9.416 1.00 25.78 207 PRO A N 1
ATOM 1536 C CA . PRO A 1 207 ? -17.754 -34.165 10.294 1.00 25.78 207 PRO A CA 1
ATOM 1537 C C . PRO A 1 207 ? -16.714 -35.236 10.650 1.00 25.78 207 PRO A C 1
ATOM 1539 O O . PRO A 1 207 ? -15.914 -35.667 9.817 1.00 25.78 207 PRO A O 1
ATOM 1542 N N . LYS A 1 208 ? -16.742 -35.691 11.906 1.00 28.81 208 LYS A N 1
ATOM 1543 C CA . LYS A 1 208 ? -16.029 -36.894 12.345 1.00 28.81 208 LYS A CA 1
ATOM 1544 C C . LYS A 1 208 ? -16.584 -38.098 11.578 1.00 28.81 208 LYS A C 1
ATOM 1546 O O . LYS A 1 208 ? -17.760 -38.416 11.722 1.00 28.81 208 LYS A O 1
ATOM 1551 N N . CYS A 1 209 ? -15.738 -38.785 10.816 1.00 23.50 209 CYS A N 1
ATOM 1552 C CA . CYS A 1 209 ? -16.013 -40.147 10.368 1.00 23.50 209 CYS A CA 1
ATOM 1553 C C . CYS A 1 209 ? -15.362 -41.124 11.349 1.00 23.50 209 CYS A C 1
ATOM 1555 O O . CYS A 1 209 ? -14.141 -41.125 11.506 1.00 23.50 209 CYS A O 1
ATOM 1557 N N . SER A 1 210 ? -16.170 -41.972 11.979 1.00 26.36 210 SER A N 1
ATOM 1558 C CA . SER A 1 210 ? -15.713 -43.220 12.585 1.00 26.36 210 SER A CA 1
ATOM 1559 C C . SER A 1 210 ? -16.367 -44.398 11.859 1.00 26.36 210 SER A C 1
ATOM 1561 O O . SER A 1 210 ? -17.589 -44.487 11.833 1.00 26.36 210 SER A O 1
ATOM 1563 N N . CYS A 1 211 ? -15.481 -45.244 11.319 1.00 26.70 211 CYS A N 1
ATOM 1564 C CA . CYS A 1 211 ? -15.564 -46.645 10.871 1.00 26.70 211 CYS A CA 1
ATOM 1565 C C . CYS A 1 211 ? -16.410 -47.070 9.641 1.00 26.70 211 CYS A C 1
ATOM 1567 O O . CYS A 1 211 ? -17.630 -46.980 9.620 1.00 26.70 211 CYS A O 1
ATOM 1569 N N . GLY A 1 212 ? -15.712 -47.689 8.666 1.00 28.52 212 GLY A N 1
ATOM 1570 C CA . GLY A 1 212 ? -16.262 -48.627 7.671 1.00 28.52 212 GLY A CA 1
ATOM 1571 C C . GLY A 1 212 ? -15.712 -48.453 6.244 1.00 28.52 212 GLY A C 1
ATOM 1572 O O . GLY A 1 212 ? -16.018 -47.477 5.583 1.00 28.52 212 GLY A O 1
ATOM 1573 N N . ILE A 1 213 ? -14.892 -49.390 5.767 1.00 38.97 213 ILE A N 1
ATOM 1574 C CA . ILE A 1 213 ? -14.059 -49.356 4.543 1.00 38.97 213 ILE A CA 1
ATOM 1575 C C . ILE A 1 213 ? -14.864 -49.388 3.216 1.00 38.97 213 ILE A C 1
ATOM 1577 O O . ILE A 1 213 ? -15.660 -50.297 3.016 1.00 38.97 213 ILE A O 1
ATOM 1581 N N . SER A 1 214 ? -14.582 -48.481 2.261 1.00 28.91 214 SER A N 1
ATOM 1582 C CA . SER A 1 214 ? -14.056 -48.761 0.893 1.00 28.91 214 SER A CA 1
ATOM 1583 C C . SER A 1 214 ? -14.279 -47.598 -0.109 1.00 28.91 214 SER A C 1
ATOM 1585 O O . SER A 1 214 ? -15.239 -46.841 -0.021 1.00 28.91 214 SER A O 1
ATOM 1587 N N . ASN A 1 215 ? -13.325 -47.444 -1.037 1.00 39.41 215 ASN A N 1
ATOM 1588 C CA . ASN A 1 215 ? -13.104 -46.325 -1.969 1.00 39.41 215 ASN A CA 1
ATOM 1589 C C . ASN A 1 215 ? -14.204 -46.075 -3.029 1.00 39.41 215 ASN A C 1
ATOM 1591 O O . ASN A 1 215 ? -14.517 -47.001 -3.781 1.00 39.41 215 ASN A O 1
ATOM 1595 N N . ARG A 1 216 ? -14.606 -44.791 -3.189 1.00 28.72 216 ARG A N 1
ATOM 1596 C CA . ARG A 1 216 ? -14.898 -44.000 -4.431 1.00 28.72 216 ARG A CA 1
ATOM 1597 C C . ARG A 1 216 ? -16.038 -42.968 -4.203 1.00 28.72 216 ARG A C 1
ATOM 1599 O O . ARG A 1 216 ? -17.161 -43.369 -3.938 1.00 28.72 216 ARG A O 1
ATOM 1606 N N . GLY A 1 217 ? -15.766 -41.656 -4.315 1.00 34.19 217 GLY A N 1
ATOM 1607 C CA . GLY A 1 217 ? -16.779 -40.560 -4.382 1.00 34.19 217 GLY A CA 1
ATOM 1608 C C . GLY A 1 217 ? -17.003 -40.085 -5.834 1.00 34.19 217 GLY A C 1
ATOM 1609 O O . GLY A 1 217 ? -16.199 -40.514 -6.668 1.00 34.19 217 GLY A O 1
ATOM 1610 N N . PRO A 1 218 ? -18.008 -39.243 -6.212 1.00 33.69 218 PRO A N 1
ATOM 1611 C CA . PRO A 1 218 ? -18.830 -38.227 -5.489 1.00 33.69 218 PRO A CA 1
ATOM 1612 C C . PRO A 1 218 ? -20.364 -38.553 -5.573 1.00 33.69 218 PRO A C 1
ATOM 1614 O O . PRO A 1 218 ? -20.644 -39.729 -5.796 1.00 33.69 218 PRO A O 1
ATOM 1617 N N . PRO A 1 219 ? -21.388 -37.644 -5.504 1.00 34.47 219 PRO A N 1
ATOM 1618 C CA . PRO A 1 219 ? -21.547 -36.253 -5.008 1.00 34.47 219 PRO A CA 1
ATOM 1619 C C . PRO A 1 219 ? -22.673 -36.088 -3.932 1.00 34.47 219 PRO A C 1
ATOM 1621 O O . PRO A 1 219 ? -23.466 -36.997 -3.709 1.00 34.47 219 PRO A O 1
ATOM 1624 N N . TYR A 1 220 ? -22.802 -34.911 -3.292 1.00 24.64 220 TYR A N 1
ATOM 1625 C CA . TYR A 1 220 ? -23.907 -34.584 -2.361 1.00 24.64 220 TYR A CA 1
ATOM 1626 C C . TYR A 1 220 ? -24.742 -33.381 -2.829 1.00 24.64 220 TYR A C 1
ATOM 1628 O O . TYR A 1 220 ? -24.194 -32.354 -3.227 1.00 24.64 220 TYR A O 1
ATOM 1636 N N . GLN A 1 221 ? -26.071 -33.507 -2.721 1.00 25.78 221 GLN A N 1
ATOM 1637 C CA . GLN A 1 221 ? -27.046 -32.409 -2.750 1.00 25.78 221 GLN A CA 1
ATOM 1638 C C . GLN A 1 221 ? -27.314 -31.854 -1.339 1.00 25.78 221 GLN A C 1
ATOM 1640 O O . GLN A 1 221 ? -27.139 -32.547 -0.339 1.00 25.78 221 GLN A O 1
ATOM 1645 N N . VAL A 1 222 ? -27.770 -30.598 -1.289 1.00 28.28 222 VAL A N 1
ATOM 1646 C CA . VAL A 1 222 ? -27.932 -29.750 -0.095 1.00 28.28 222 VAL A CA 1
ATOM 1647 C C . VAL A 1 222 ? -29.401 -29.348 0.082 1.00 28.28 222 VAL A C 1
ATOM 1649 O O . VAL A 1 222 ? -30.048 -28.953 -0.887 1.00 28.28 222 VAL A O 1
ATOM 1652 N N . GLN A 1 223 ? -29.897 -29.331 1.324 1.00 24.52 223 GLN A N 1
ATOM 1653 C CA . GLN A 1 223 ? -31.069 -28.534 1.720 1.00 24.52 223 GLN A CA 1
ATOM 1654 C C . GLN A 1 223 ? -30.721 -27.530 2.837 1.00 24.52 223 GLN A C 1
ATOM 1656 O O . GLN A 1 223 ? -29.826 -27.759 3.645 1.00 24.52 223 GLN A O 1
ATOM 1661 N N . ARG A 1 224 ? -31.398 -26.371 2.788 1.00 24.86 224 ARG A N 1
ATOM 1662 C CA . ARG A 1 224 ? -31.044 -25.055 3.368 1.00 24.86 224 ARG A CA 1
ATOM 1663 C C . ARG A 1 224 ? -31.586 -24.810 4.783 1.00 24.86 224 ARG A C 1
ATOM 1665 O O .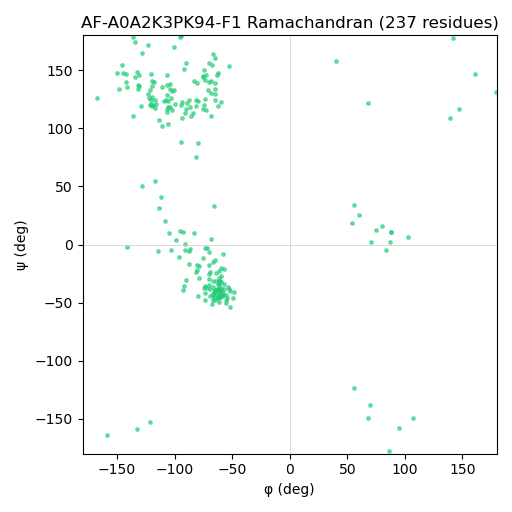 ARG A 1 224 ? -32.731 -25.172 5.020 1.00 24.86 224 ARG A O 1
ATOM 1672 N N . GLN A 1 225 ? -30.872 -23.993 5.584 1.00 26.34 225 GLN A N 1
ATOM 1673 C CA . GLN A 1 225 ? -31.452 -22.906 6.419 1.00 26.34 225 GLN A CA 1
ATOM 1674 C C . GLN A 1 225 ? -30.404 -21.899 7.016 1.00 26.34 225 GLN A C 1
ATOM 1676 O O . GLN A 1 225 ? -29.434 -22.320 7.632 1.00 26.34 225 GLN A O 1
ATOM 1681 N N . SER A 1 226 ? -30.640 -20.590 6.752 1.00 29.14 226 SER A N 1
ATOM 1682 C CA . SER A 1 226 ? -30.369 -19.264 7.428 1.00 29.14 226 SER A CA 1
ATOM 1683 C C . SER A 1 226 ? -29.065 -18.848 8.198 1.00 29.14 226 SER A C 1
ATOM 1685 O O . SER A 1 226 ? -28.283 -19.694 8.612 1.00 29.14 226 SER A O 1
ATOM 1687 N N . PRO A 1 227 ? -28.768 -17.512 8.363 1.00 35.53 227 PRO A N 1
ATOM 1688 C CA . PRO A 1 227 ? -27.391 -16.988 8.240 1.00 35.53 227 PRO A CA 1
ATOM 1689 C C . PRO A 1 227 ? -26.791 -16.043 9.344 1.00 35.53 227 PRO A C 1
ATOM 1691 O O . PRO A 1 227 ? -27.472 -15.129 9.768 1.00 35.53 227 PRO A O 1
ATOM 1694 N N . LEU A 1 228 ? -25.467 -16.119 9.647 1.00 28.50 228 LEU A N 1
ATOM 1695 C CA . LEU A 1 228 ? -24.520 -15.000 9.969 1.00 28.50 228 LEU A CA 1
ATOM 1696 C C . LEU A 1 228 ? -23.071 -15.190 9.393 1.00 28.50 228 LEU A C 1
ATOM 1698 O O . LEU A 1 228 ? -22.643 -16.337 9.259 1.00 28.50 228 LEU A O 1
ATOM 1702 N N . ASN A 1 229 ? -22.365 -14.101 9.011 1.00 29.31 229 ASN A N 1
ATOM 1703 C CA . ASN A 1 229 ? -21.020 -14.028 8.366 1.00 29.31 229 ASN A CA 1
ATOM 1704 C C . ASN A 1 229 ? -19.884 -13.703 9.369 1.00 29.31 229 ASN A C 1
ATOM 1706 O O . ASN A 1 229 ? -19.912 -12.628 9.957 1.00 29.31 229 ASN A O 1
ATOM 1710 N N . GLN A 1 230 ? -18.867 -14.569 9.518 1.00 29.75 230 GLN A N 1
ATOM 1711 C CA . GLN A 1 230 ? -17.627 -14.327 10.292 1.00 29.75 230 GLN A CA 1
ATOM 1712 C C . GLN A 1 230 ? -16.414 -15.009 9.616 1.00 29.75 230 GLN A C 1
ATOM 1714 O O . GLN A 1 230 ? -16.569 -16.071 9.007 1.00 29.75 230 GLN A O 1
ATOM 1719 N N . LEU A 1 231 ? -15.223 -14.405 9.730 1.00 32.59 231 LEU A N 1
ATOM 1720 C CA . LEU A 1 231 ? -13.925 -14.944 9.294 1.00 32.59 231 LEU A CA 1
ATOM 1721 C C . LEU A 1 231 ? -12.989 -15.054 10.508 1.00 32.59 231 LEU A C 1
ATOM 1723 O O . LEU A 1 231 ? -12.777 -14.069 11.214 1.00 32.59 231 LEU A O 1
ATOM 1727 N N . THR A 1 232 ? -12.417 -16.238 10.727 1.00 27.25 232 THR A N 1
ATOM 1728 C CA . THR A 1 232 ? -11.562 -16.567 11.881 1.00 27.25 232 THR A CA 1
ATOM 1729 C C . THR A 1 232 ? -10.203 -17.057 11.384 1.00 27.25 232 THR A C 1
ATOM 1731 O O . THR A 1 232 ? -10.140 -17.966 10.558 1.00 27.25 232 THR A O 1
ATOM 1734 N N . PHE A 1 233 ? -9.105 -16.496 11.894 1.00 30.17 233 PHE A N 1
ATOM 1735 C CA . PHE A 1 233 ? -7.749 -16.975 11.605 1.00 30.17 233 PHE A CA 1
ATOM 1736 C C . PHE A 1 233 ? -7.183 -17.696 12.831 1.00 30.17 233 PHE A C 1
ATOM 1738 O O . PHE A 1 233 ? -6.956 -17.078 13.867 1.00 30.17 233 PHE A O 1
ATOM 1745 N N . GLY A 1 234 ? -6.956 -19.006 12.706 1.00 26.36 234 GLY A N 1
ATOM 1746 C CA . GLY A 1 234 ? -6.288 -19.829 13.715 1.00 26.36 234 GLY A CA 1
ATOM 1747 C C . GLY A 1 234 ? -4.919 -20.301 13.227 1.00 26.36 234 GLY A C 1
ATOM 1748 O O . GLY A 1 234 ? -4.777 -20.754 12.091 1.00 26.36 234 GLY A O 1
ATOM 1749 N N . SER A 1 235 ? -3.902 -20.215 14.082 1.00 27.92 235 SER A N 1
ATOM 1750 C CA . SER A 1 235 ? -2.604 -20.851 13.859 1.00 27.92 235 SER A CA 1
ATOM 1751 C C . SER A 1 235 ? -2.721 -22.360 14.087 1.00 27.92 235 SER A C 1
ATOM 1753 O O . SER A 1 235 ? -3.056 -22.785 15.191 1.00 27.92 235 SER A O 1
ATOM 1755 N N . ARG A 1 236 ? -2.425 -23.178 13.069 1.00 27.38 236 ARG A N 1
ATOM 1756 C CA . ARG A 1 236 ? -2.142 -24.606 13.277 1.00 27.38 236 ARG A CA 1
ATOM 1757 C C . ARG A 1 236 ? -0.744 -24.733 13.875 1.00 27.38 236 ARG A C 1
ATOM 1759 O O . ARG A 1 236 ? 0.230 -24.348 13.232 1.00 27.38 236 ARG A O 1
ATOM 1766 N N . GLU A 1 237 ? -0.670 -25.257 15.093 1.00 29.25 237 GLU A N 1
ATOM 1767 C CA . GLU A 1 237 ? 0.566 -25.778 15.671 1.00 29.25 237 GLU A CA 1
ATOM 1768 C C . GLU A 1 237 ? 1.077 -26.919 14.781 1.00 29.25 237 GLU A C 1
ATOM 1770 O O . GLU A 1 237 ? 0.353 -27.875 14.501 1.00 29.25 237 GLU A O 1
ATOM 1775 N N . TYR A 1 238 ? 2.310 -26.781 14.295 1.00 27.20 238 TYR A N 1
ATOM 1776 C CA . TYR A 1 238 ? 3.095 -27.907 13.810 1.00 27.20 238 TYR A CA 1
ATOM 1777 C C . TYR A 1 238 ? 3.799 -28.497 15.035 1.00 27.20 238 TYR A C 1
ATOM 1779 O O . TYR A 1 238 ? 4.654 -27.830 15.620 1.00 27.20 238 TYR A O 1
ATOM 1787 N N . ILE A 1 239 ? 3.384 -29.700 15.435 1.00 33.59 239 ILE A N 1
ATOM 1788 C CA . ILE A 1 239 ? 4.202 -30.623 16.234 1.00 33.59 239 ILE A CA 1
ATOM 1789 C C . ILE A 1 239 ? 4.991 -31.476 15.246 1.00 33.59 239 ILE A C 1
ATOM 1791 O O . ILE A 1 239 ? 4.366 -31.919 14.252 1.00 33.59 239 ILE A O 1
#

pLDDT: mean 77.27, std 25.34, range [23.19, 97.62]

Organism: Trifolium pratense (NCBI:txid57577)

Solvent-accessible surface area (backbone atoms only — not comparable to full-atom values): 13572 Å² total; per-residue (Å²): 97,71,66,54,42,44,75,36,57,41,58,66,50,75,40,80,88,81,69,34,57,40,69,55,81,65,59,54,42,49,62,53,28,74,45,73,77,50,76,47,79,40,78,48,45,76,45,64,85,42,51,50,43,50,56,34,38,53,48,14,29,15,26,47,24,36,39,39,42,37,50,42,74,76,32,41,72,40,81,46,40,70,46,43,52,34,43,39,56,21,66,38,54,52,41,36,80,82,74,69,41,11,41,45,35,39,35,51,29,74,70,32,18,56,28,43,60,30,71,43,60,26,74,80,43,53,67,43,55,46,17,47,62,73,14,26,31,40,11,62,26,44,28,37,41,36,34,80,52,64,57,74,45,56,74,61,48,52,52,46,51,56,52,37,42,77,74,75,41,75,70,51,62,46,97,81,60,38,37,36,41,27,58,19,23,78,85,16,62,48,8,72,60,41,51,64,62,64,76,66,61,72,79,84,82,84,81,88,84,81,91,83,94,81,94,83,84,88,87,86,89,86,86,88,84,89,91,85,75,60,68,83,65,79,88,82,83,84,128

Radius of gyration: 20.17 Å; Cα contacts (8 Å, |Δi|>4): 456; chains: 1; bounding box: 49×66×42 Å

InterPro domains:
  IPR001986 Enolpyruvate transferase domain [PF00275] (1-187)
  IPR013792 RNA 3'-terminal phosphate cyclase/enolpyruvate transferase, alpha/beta [SSF55205] (1-186)
  IPR023193 3-phosphoshikimate 1-carboxyvinyltransferase, conserved site [PS00104] (42-56)
  IPR036968 Enolpyruvate transferase domain superfamily [G3DSA:3.65.10.10] (1-180)

Foldseek 3Di:
DQVQLVLLVWDWDADPVQRWIFTDDPLLAGPNLADADEEREAEPAQPPLCQQLVLLSNQASFHQYKYWYAYDVNQQQDADLQLQQQQVVQVWPKDQVVPNNGDRIMGGGDRGRQADEGEGALVPDVSSVLSNQVSQQSHQFKHKYFHPDQNPPVVSVVVSQVVCVVVVFHWDADPRRGMIMGGYECPGSNHPVVVVVVQDADDDDDDDDDDDDDDDDDDDDDDDDDDDHTDIDHDDDDD

Nearest PDB structures (foldseek):
  8umj-assembly2_B  TM=9.726E-01  e=1.081E-28  Zea mays
  8uml-assembly2_B  TM=9.728E-01  e=1.395E-28  Zea mays
  8umk-assembly1_A  TM=9.631E-01  e=2.808E-28  Zea mays
  8umm-assembly1_A  TM=9.450E-01  e=3.860E-28  Zea mays
  7pxy-assembly1_A  TM=9.756E-01  e=5.585E-27  Arabidopsis thaliana

Mean predicted aligned error: 11.45 Å

Sequence (239 aa):
MLEALKTLGLRVEDDKTTKQAVVEGSGGLFPTGRKSNDEVNLFLGNAGTAMRPLTAALVAAGGNTRYILDGVPRMRERPIGDLVSGLKQLGADVDCFLGTNCPPVRIIGKGGLPGGKVKLSGSISSQYLTALLMAAPLALGDVEIEIVDKLISVPYVEMTLKLMERFGVFVEHSANWDKFLVHGGEGGPSSPEFRASSGIKWFQSPPKCSCGISNRGPPYQVQRQSPLNQLTFGSREYI

Secondary structure (DSSP, 8-state):
-HHHHHHTT--EEEETTTTEEEE---TTS-GGGGSTT-EEEEE-TT-HHHHHHHHHHHHHH--S-EEEEE--GGGGGS--HHHHHHHHHTT-EEEETTSSSSS-EEEE--SS---EEEEE-TTT-HHHHHHHHHHGGGSSS-EEEEESS--S-HHHHHHHHHHHHHTT---EE-TTSSEEEE--GGGSTTSHHHHHHT------PPPPP-S-----------------------PPP--